Protein AF-A0A6C0KQ00-F1 (afdb_monomer_lite)

Sequence (274 aa):
MFYFQSPSSNYFNKIWYKNTYELFDIDDNDLMSHYFNIGSKLNYNPSLYFNTVWYKNTYNIPDYINPLEHFCAQLAKKNNNLKPNEQCKFFITNGYWNSDCVYVNIKNDFIPLKKEKKRINLLLPALSFSAGPQTIYIFANLLYENNYNVRIISVYAPINNNFRETILDKVKFNNNIEIESLYSNDIKISYDDIFIASAWWTVFPLKFILGYLTNKKFFWFIQENELLLHCADETYAKAIECYNMNYYSFINTSILFDDLKKIIFLNLVIMTIF

Radius of gyration: 20.24 Å; chains: 1; bounding box: 48×50×55 Å

Structure (mmCIF, N/CA/C/O backbone):
data_AF-A0A6C0KQ00-F1
#
_entry.id   AF-A0A6C0KQ00-F1
#
loop_
_atom_site.group_PDB
_atom_site.id
_atom_site.type_symbol
_atom_site.label_atom_id
_atom_site.label_alt_id
_atom_site.label_comp_id
_atom_site.label_asym_id
_atom_site.label_entity_id
_atom_site.label_seq_id
_atom_site.pdbx_PDB_ins_code
_atom_site.Cartn_x
_atom_site.Cartn_y
_atom_site.Cartn_z
_atom_site.occupancy
_atom_site.B_iso_or_equiv
_atom_site.auth_seq_id
_atom_site.auth_comp_id
_atom_site.auth_asym_id
_atom_site.auth_atom_id
_atom_site.pdbx_PDB_model_num
ATOM 1 N N . MET A 1 1 ? -1.565 15.039 -5.203 1.00 44.84 1 MET A N 1
ATOM 2 C CA . MET A 1 1 ? -0.389 14.269 -4.742 1.00 44.84 1 MET A CA 1
ATOM 3 C C . MET A 1 1 ? -0.134 13.168 -5.774 1.00 44.84 1 MET A C 1
ATOM 5 O O . MET A 1 1 ? -1.084 12.469 -6.081 1.00 44.84 1 MET A O 1
ATOM 9 N N . PHE A 1 2 ? 1.058 13.048 -6.372 1.00 52.03 2 PHE A N 1
ATOM 10 C CA . PHE A 1 2 ? 1.420 11.846 -7.149 1.00 52.03 2 PHE A CA 1
ATOM 11 C C . PHE A 1 2 ? 2.867 11.498 -6.855 1.00 52.03 2 PHE A C 1
ATOM 13 O O . PHE A 1 2 ? 3.711 12.352 -7.101 1.00 52.03 2 PHE A O 1
ATOM 20 N N . TYR A 1 3 ? 3.109 10.283 -6.363 1.00 61.44 3 TYR A N 1
ATOM 21 C CA . TYR A 1 3 ? 4.380 9.569 -6.467 1.00 61.44 3 TYR A CA 1
ATOM 22 C C . TYR A 1 3 ? 4.063 8.072 -6.402 1.00 61.44 3 TYR A C 1
ATOM 24 O O . TYR A 1 3 ? 3.670 7.596 -5.344 1.00 61.44 3 TYR A O 1
ATOM 32 N N . PHE A 1 4 ? 4.227 7.326 -7.497 1.00 70.62 4 PHE A N 1
ATOM 33 C CA . PHE A 1 4 ? 4.117 5.859 -7.467 1.00 70.62 4 PHE A CA 1
ATOM 34 C C . PHE A 1 4 ? 5.489 5.214 -7.537 1.00 70.62 4 PHE A C 1
ATOM 36 O O . PHE A 1 4 ? 5.815 4.467 -8.447 1.00 70.62 4 PHE A O 1
ATOM 43 N N . GLN A 1 5 ? 6.310 5.552 -6.554 1.00 76.94 5 GLN A N 1
ATOM 44 C CA . GLN A 1 5 ? 7.486 4.776 -6.194 1.00 76.94 5 GLN A CA 1
ATOM 45 C C . GLN A 1 5 ? 7.034 3.547 -5.398 1.00 76.94 5 GLN A C 1
ATOM 47 O O . GLN A 1 5 ? 6.017 3.627 -4.705 1.00 76.94 5 GLN A O 1
ATOM 52 N N . SER A 1 6 ? 7.771 2.438 -5.480 1.00 76.19 6 SER A N 1
ATOM 53 C CA . SER A 1 6 ? 7.505 1.323 -4.573 1.00 76.19 6 SER A CA 1
ATOM 54 C C . SER A 1 6 ? 7.804 1.766 -3.136 1.00 76.19 6 SER A C 1
ATOM 56 O O . SER A 1 6 ? 8.827 2.431 -2.917 1.00 76.19 6 SER A O 1
ATOM 58 N N . PRO A 1 7 ? 6.907 1.502 -2.169 1.00 73.69 7 PRO A N 1
ATOM 59 C CA . PRO A 1 7 ? 7.166 1.851 -0.788 1.00 73.69 7 PRO A CA 1
ATOM 60 C C . PRO A 1 7 ? 8.136 0.851 -0.136 1.00 73.69 7 PRO A C 1
ATOM 62 O O . PRO A 1 7 ? 8.775 1.202 0.848 1.00 73.69 7 PRO A O 1
ATOM 65 N N . SER A 1 8 ? 8.347 -0.325 -0.734 1.00 69.12 8 SER A N 1
ATOM 66 C CA . SER A 1 8 ? 9.576 -1.113 -0.610 1.00 69.12 8 SER A CA 1
ATOM 67 C C . SER A 1 8 ? 10.593 -0.723 -1.701 1.00 69.12 8 SER A C 1
ATOM 69 O O . SER A 1 8 ? 10.239 -0.214 -2.758 1.00 69.12 8 SER A O 1
ATOM 71 N N . SER A 1 9 ? 11.890 -0.986 -1.532 1.00 70.25 9 SER A N 1
ATOM 72 C CA . SER A 1 9 ? 12.874 -0.752 -2.612 1.00 70.25 9 SER A CA 1
ATOM 73 C C . SER A 1 9 ? 12.805 -1.784 -3.755 1.00 70.25 9 SER A C 1
ATOM 75 O O . SER A 1 9 ? 13.637 -1.751 -4.665 1.00 70.25 9 SER A O 1
ATOM 77 N N . ASN A 1 10 ? 11.824 -2.695 -3.738 1.00 78.12 10 ASN A N 1
ATOM 78 C CA . ASN A 1 10 ? 11.691 -3.776 -4.705 1.00 78.12 10 ASN A CA 1
ATOM 79 C C . ASN A 1 10 ? 10.678 -3.433 -5.814 1.00 78.12 10 ASN A C 1
ATOM 81 O O . ASN A 1 10 ? 9.508 -3.179 -5.551 1.00 78.12 10 ASN A O 1
ATOM 85 N N . TYR A 1 11 ? 11.123 -3.469 -7.073 1.00 88.19 11 TYR A N 1
ATOM 86 C CA . TYR A 1 11 ? 10.292 -3.182 -8.253 1.00 88.19 11 TYR A CA 1
ATOM 87 C C . TYR A 1 11 ? 9.776 -4.429 -8.975 1.00 88.19 11 TYR A C 1
ATOM 89 O O . TYR A 1 11 ? 9.034 -4.297 -9.951 1.00 88.19 11 TYR A O 1
ATOM 97 N N . PHE A 1 12 ? 10.118 -5.626 -8.493 1.00 92.56 12 PHE A N 1
ATOM 98 C CA . PHE A 1 12 ? 9.504 -6.875 -8.928 1.00 92.56 12 PHE A CA 1
ATOM 99 C C . PHE A 1 12 ? 8.675 -7.474 -7.799 1.00 92.56 12 PHE A C 1
ATOM 101 O O . PHE A 1 12 ? 9.210 -7.916 -6.781 1.00 92.56 12 PHE A O 1
ATOM 108 N N . ASN A 1 13 ? 7.363 -7.539 -8.001 1.00 92.56 13 ASN A N 1
ATOM 109 C CA . ASN A 1 13 ? 6.459 -8.133 -7.031 1.00 92.56 13 ASN A CA 1
ATOM 110 C C . ASN A 1 13 ? 5.867 -9.421 -7.608 1.00 92.56 13 ASN A C 1
ATOM 112 O O . ASN A 1 13 ? 4.971 -9.385 -8.450 1.00 92.56 13 ASN A O 1
ATOM 116 N N . LYS A 1 14 ? 6.367 -10.572 -7.143 1.00 93.81 14 LYS A N 1
ATOM 117 C CA . LYS A 1 14 ? 5.992 -11.888 -7.678 1.00 93.81 14 LYS A CA 1
ATOM 118 C C . LYS A 1 14 ? 4.500 -12.203 -7.522 1.00 93.81 14 LYS A C 1
ATOM 120 O O . LYS A 1 14 ? 3.889 -12.740 -8.442 1.00 93.81 14 LYS A O 1
ATOM 125 N N . ILE A 1 15 ? 3.902 -11.820 -6.390 1.00 94.31 15 ILE A N 1
ATOM 126 C CA . ILE A 1 15 ? 2.482 -12.061 -6.104 1.00 94.31 15 ILE A CA 1
ATOM 127 C C . ILE A 1 15 ? 1.635 -11.246 -7.081 1.00 94.31 15 ILE A C 1
ATOM 129 O O . ILE A 1 15 ? 0.740 -11.794 -7.727 1.00 94.31 15 ILE A O 1
ATOM 133 N N . TRP A 1 16 ? 1.940 -9.955 -7.226 1.00 94.94 16 TRP A N 1
ATOM 134 C CA . TRP A 1 16 ? 1.251 -9.080 -8.164 1.00 94.94 16 TRP A CA 1
ATOM 135 C C . TRP A 1 16 ? 1.410 -9.561 -9.605 1.00 94.94 16 TRP A C 1
ATOM 137 O O . TRP A 1 16 ? 0.423 -9.677 -10.328 1.00 94.94 16 TRP A O 1
ATOM 147 N N . TYR A 1 17 ? 2.639 -9.880 -10.010 1.00 96.44 17 TYR A N 1
ATOM 148 C CA . TYR A 1 17 ? 2.975 -10.300 -11.365 1.00 96.44 17 TYR A CA 1
ATOM 149 C C . TYR A 1 17 ? 2.222 -11.575 -11.760 1.00 96.44 17 TYR A C 1
ATOM 151 O O . TYR A 1 17 ? 1.532 -11.597 -12.780 1.00 96.44 17 TYR A O 1
ATOM 159 N N . LYS A 1 18 ? 2.262 -12.606 -10.904 1.00 96.50 18 LYS A N 1
ATOM 160 C CA . LYS A 1 18 ? 1.555 -13.874 -11.126 1.00 96.50 18 LYS A CA 1
ATOM 161 C C . LYS A 1 18 ? 0.050 -13.676 -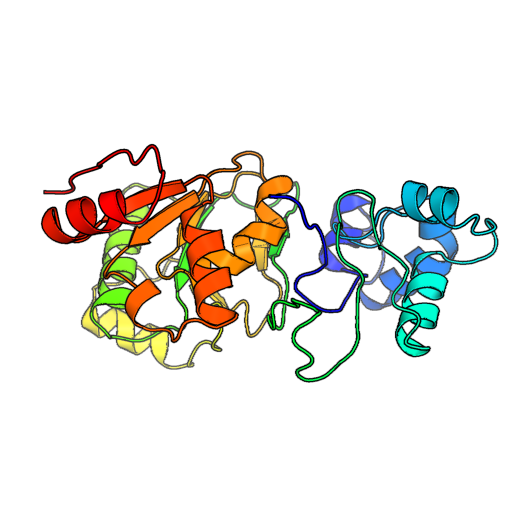11.290 1.00 96.50 18 LYS A C 1
ATOM 163 O O . LYS A 1 18 ? -0.537 -14.209 -12.223 1.00 96.50 18 LYS A O 1
ATOM 168 N N . ASN A 1 19 ? -0.568 -12.882 -10.416 1.00 95.00 19 ASN A N 1
ATOM 169 C CA . ASN A 1 19 ? -2.011 -12.635 -10.457 1.00 95.00 19 ASN A CA 1
ATOM 170 C C . ASN A 1 19 ? -2.433 -11.731 -11.622 1.00 95.00 19 ASN A C 1
ATOM 172 O O . ASN A 1 19 ? -3.519 -11.904 -12.167 1.00 95.00 19 ASN A O 1
ATOM 176 N N . THR A 1 20 ? -1.600 -10.759 -11.995 1.00 94.81 20 THR A N 1
ATOM 177 C CA . THR A 1 20 ? -1.917 -9.802 -13.063 1.00 94.81 20 THR A CA 1
ATOM 178 C C . THR A 1 20 ? -1.931 -10.470 -14.429 1.00 94.81 20 THR A C 1
ATOM 180 O O . THR A 1 20 ? -2.817 -10.177 -15.232 1.00 94.81 20 THR A O 1
ATOM 183 N N . TYR A 1 21 ? -0.978 -11.372 -14.664 1.00 95.50 21 TYR A N 1
ATOM 184 C CA . TYR A 1 21 ? -0.811 -12.085 -15.932 1.00 95.50 21 TYR A CA 1
ATOM 185 C C . TYR A 1 21 ? -1.342 -13.523 -15.898 1.00 95.50 21 TYR A C 1
ATOM 187 O O . TYR A 1 21 ? -1.094 -14.278 -16.830 1.00 95.50 21 TYR A O 1
ATOM 195 N N . GLU A 1 22 ? -2.061 -13.894 -14.832 1.00 95.12 22 GLU A N 1
ATOM 196 C CA . GLU A 1 22 ? -2.677 -15.215 -14.627 1.00 95.12 22 GLU A CA 1
ATOM 197 C C . GLU A 1 22 ? -1.706 -16.396 -14.841 1.00 95.12 22 GLU A C 1
ATOM 199 O O . GLU A 1 22 ? -2.072 -17.454 -15.343 1.00 95.12 22 GLU A O 1
ATOM 204 N N . LEU A 1 23 ? -0.452 -16.228 -14.409 1.00 96.19 23 LEU A N 1
ATOM 205 C CA . LEU A 1 23 ? 0.642 -17.195 -14.582 1.00 96.19 23 LEU A CA 1
ATOM 206 C C . LEU A 1 23 ? 0.625 -18.279 -13.493 1.00 96.19 23 LEU A C 1
ATOM 208 O O . LEU A 1 23 ? 1.638 -18.548 -12.845 1.00 96.19 23 LEU A O 1
ATOM 212 N N . PHE A 1 24 ? -0.544 -18.862 -13.227 1.00 94.56 24 PHE A N 1
ATOM 213 C CA . PHE A 1 24 ? -0.735 -19.782 -12.102 1.00 94.56 24 PHE A CA 1
ATOM 214 C C . PHE A 1 24 ? 0.019 -21.108 -12.260 1.00 94.56 24 PHE A C 1
ATOM 216 O O . PHE A 1 24 ? 0.389 -21.699 -11.247 1.00 94.56 24 PHE A O 1
ATOM 223 N N . ASP A 1 25 ? 0.327 -21.492 -13.499 1.00 96.44 25 ASP A N 1
ATOM 224 C CA . ASP A 1 25 ? 1.086 -22.701 -13.838 1.00 96.44 25 ASP A CA 1
ATOM 225 C C . ASP A 1 25 ? 2.611 -22.538 -13.681 1.00 96.44 25 ASP A C 1
ATOM 227 O O . ASP A 1 25 ? 3.355 -23.505 -13.828 1.00 96.44 25 ASP A O 1
ATOM 231 N N . ILE A 1 26 ? 3.096 -21.324 -13.388 1.00 96.31 26 ILE A N 1
ATOM 232 C CA . ILE A 1 26 ? 4.521 -21.035 -13.177 1.00 96.31 26 ILE A CA 1
ATOM 233 C C . ILE A 1 26 ? 4.831 -21.041 -11.676 1.00 96.31 26 ILE A C 1
ATOM 235 O O . ILE A 1 26 ? 4.129 -20.395 -10.886 1.00 96.31 26 ILE A O 1
ATOM 239 N N . ASP A 1 27 ? 5.899 -21.736 -11.275 1.00 96.12 27 ASP A N 1
ATOM 240 C CA . ASP A 1 27 ? 6.376 -21.728 -9.890 1.00 96.12 27 ASP A CA 1
ATOM 241 C C . ASP A 1 27 ? 6.804 -20.319 -9.457 1.00 96.12 27 ASP A C 1
ATOM 243 O O . ASP A 1 27 ? 7.350 -19.535 -10.236 1.00 96.12 27 ASP A O 1
ATOM 247 N N . ASP A 1 28 ? 6.572 -19.985 -8.189 1.00 94.12 28 ASP A N 1
ATOM 248 C CA . ASP A 1 28 ? 6.878 -18.660 -7.653 1.00 94.12 28 ASP A CA 1
ATOM 249 C C . ASP A 1 28 ? 8.369 -18.290 -7.773 1.00 94.12 28 ASP A C 1
ATOM 251 O O . ASP A 1 28 ? 8.690 -17.104 -7.903 1.00 94.12 28 ASP A O 1
ATOM 255 N N . ASN A 1 29 ? 9.272 -19.278 -7.745 1.00 94.31 29 ASN A N 1
ATOM 256 C CA . ASN A 1 29 ? 10.713 -19.069 -7.903 1.00 94.31 29 ASN A CA 1
ATOM 257 C C . ASN A 1 29 ? 11.113 -18.768 -9.357 1.00 94.31 29 ASN A C 1
ATOM 259 O O . ASN A 1 29 ? 12.125 -18.105 -9.588 1.00 94.31 29 ASN A O 1
ATOM 263 N N . ASP A 1 30 ? 10.292 -19.172 -10.328 1.00 96.94 30 ASP A N 1
ATOM 264 C CA . ASP A 1 30 ? 10.564 -19.002 -11.757 1.00 96.94 30 ASP A CA 1
ATOM 265 C C . ASP A 1 30 ? 9.966 -17.713 -12.336 1.00 96.94 30 ASP A C 1
ATOM 267 O O . ASP A 1 30 ? 10.310 -17.308 -13.448 1.00 96.94 30 ASP A O 1
ATOM 271 N N . LEU A 1 31 ? 9.104 -17.010 -11.593 1.00 97.50 31 LEU A N 1
ATOM 272 C CA . LEU A 1 31 ? 8.422 -15.800 -12.074 1.00 97.50 31 LEU A CA 1
ATOM 273 C C . LEU A 1 31 ? 9.382 -14.676 -12.479 1.00 97.50 31 LEU A C 1
ATOM 275 O O . LEU A 1 31 ? 9.118 -13.971 -13.456 1.00 97.50 31 LEU A O 1
ATOM 279 N N . MET A 1 32 ? 10.489 -14.502 -11.749 1.00 95.31 32 MET A N 1
ATOM 280 C CA . MET A 1 32 ? 11.510 -13.510 -12.101 1.00 95.31 32 MET A CA 1
ATOM 281 C C . MET A 1 32 ? 12.157 -13.879 -13.439 1.00 95.31 32 MET A C 1
ATOM 283 O O . MET A 1 32 ? 12.188 -13.066 -14.361 1.00 95.31 32 MET A O 1
ATOM 287 N N . SER A 1 33 ? 12.597 -15.129 -13.581 1.00 95.31 33 SER A N 1
ATOM 288 C CA . SER A 1 33 ? 13.163 -15.655 -14.827 1.00 95.31 33 SER A CA 1
ATOM 289 C C . SER A 1 33 ? 12.175 -15.535 -15.990 1.00 95.31 33 SER A C 1
ATOM 291 O O . SER A 1 33 ? 12.554 -15.135 -17.092 1.00 95.31 33 SER A O 1
ATOM 293 N N . HIS A 1 34 ? 10.890 -15.806 -15.748 1.00 97.31 34 HIS A N 1
ATOM 294 C CA . HIS A 1 34 ? 9.827 -15.619 -16.730 1.00 97.31 34 HIS A CA 1
ATOM 295 C C . HIS A 1 34 ? 9.712 -14.152 -17.172 1.00 97.31 34 HIS A C 1
ATOM 297 O O . HIS A 1 34 ? 9.670 -13.864 -18.370 1.00 97.31 34 HIS A O 1
ATOM 303 N N . TYR A 1 35 ? 9.704 -13.199 -16.236 1.00 97.06 35 TYR A N 1
ATOM 304 C CA . TYR A 1 35 ? 9.700 -11.776 -16.579 1.00 97.06 35 TYR A CA 1
ATOM 305 C C . TYR A 1 35 ? 10.926 -11.373 -17.408 1.00 97.06 35 TYR A C 1
ATOM 307 O O . TYR A 1 35 ? 10.794 -10.684 -18.424 1.00 97.06 35 TYR A O 1
ATOM 315 N N . PHE A 1 36 ? 12.112 -11.833 -17.013 1.00 93.56 36 PHE A N 1
ATOM 316 C CA . PHE A 1 36 ? 13.355 -11.506 -17.705 1.00 93.56 36 PHE A CA 1
ATOM 317 C C . PHE A 1 36 ? 13.370 -12.021 -19.144 1.00 93.56 36 PHE A C 1
ATOM 319 O O . PHE A 1 36 ? 13.662 -11.261 -20.066 1.00 93.56 36 PHE A O 1
ATOM 326 N N . ASN A 1 37 ? 12.981 -13.278 -19.346 1.00 93.44 37 ASN A N 1
ATOM 327 C CA . ASN A 1 37 ? 13.103 -13.944 -20.639 1.00 93.44 37 ASN A CA 1
ATOM 328 C C . ASN A 1 37 ? 11.929 -13.677 -21.591 1.00 93.44 37 ASN A C 1
ATOM 330 O O . ASN A 1 37 ? 12.128 -13.678 -22.812 1.00 93.44 37 ASN A O 1
ATOM 334 N N . ILE A 1 38 ? 10.727 -13.463 -21.042 1.00 95.31 38 ILE A N 1
ATOM 335 C CA . ILE A 1 38 ? 9.461 -13.403 -21.786 1.00 95.31 38 ILE A CA 1
ATOM 336 C C . ILE A 1 38 ? 8.710 -12.106 -21.471 1.00 95.31 38 ILE A C 1
ATOM 338 O O . ILE A 1 38 ? 8.465 -11.305 -22.373 1.00 95.31 38 ILE A O 1
ATOM 342 N N . GLY A 1 39 ? 8.377 -11.864 -20.199 1.00 96.38 39 GLY A N 1
ATOM 343 C CA . GLY A 1 39 ? 7.466 -10.782 -19.801 1.00 96.38 39 GLY A CA 1
ATOM 344 C C . GLY A 1 39 ? 7.896 -9.391 -20.267 1.00 96.38 39 GLY A C 1
ATOM 345 O O . GLY A 1 39 ? 7.096 -8.651 -20.832 1.00 96.38 39 GLY A O 1
ATOM 346 N N . SER A 1 40 ? 9.172 -9.045 -20.109 1.00 95.81 40 SER A N 1
ATOM 347 C CA . SER A 1 40 ? 9.711 -7.745 -20.533 1.00 95.81 40 SER A CA 1
ATOM 348 C C . SER A 1 40 ? 9.636 -7.503 -22.048 1.00 95.81 40 SER A C 1
ATOM 350 O O . SER A 1 40 ? 9.439 -6.365 -22.482 1.00 95.81 40 SER A O 1
ATOM 352 N N . LYS A 1 41 ? 9.745 -8.564 -22.860 1.00 94.62 41 LYS A N 1
ATOM 353 C CA . LYS A 1 41 ? 9.581 -8.510 -24.323 1.00 94.62 41 LYS A CA 1
ATOM 354 C C . LYS A 1 41 ? 8.115 -8.340 -24.713 1.00 94.62 41 LYS A C 1
ATOM 356 O O . LYS A 1 41 ? 7.816 -7.633 -25.666 1.00 94.62 41 LYS A O 1
ATOM 361 N N . LEU A 1 42 ? 7.207 -8.920 -23.928 1.00 96.44 42 LEU A N 1
ATOM 362 C CA . LEU A 1 42 ? 5.760 -8.705 -24.032 1.00 96.44 42 LEU A CA 1
ATOM 363 C C . LEU A 1 42 ? 5.298 -7.380 -23.404 1.00 96.44 42 LEU A C 1
ATOM 365 O O . LEU A 1 42 ? 4.100 -7.124 -23.317 1.00 96.44 42 LEU A O 1
ATOM 369 N N . ASN A 1 43 ? 6.236 -6.535 -22.964 1.00 96.31 43 ASN A N 1
ATOM 370 C CA . ASN A 1 43 ? 5.980 -5.272 -22.278 1.00 96.31 43 ASN A CA 1
ATOM 371 C C . ASN A 1 43 ? 5.137 -5.404 -20.999 1.00 96.31 43 ASN A C 1
ATOM 373 O O . ASN A 1 43 ? 4.434 -4.472 -20.607 1.00 96.31 43 ASN A O 1
ATOM 377 N N . TYR A 1 44 ? 5.217 -6.550 -20.324 1.00 97.69 44 TYR A N 1
ATOM 378 C CA . TYR A 1 44 ? 4.613 -6.721 -19.010 1.00 97.69 44 TYR A CA 1
ATOM 379 C C . TYR A 1 44 ? 5.307 -5.811 -17.999 1.00 97.69 44 TYR A C 1
ATOM 381 O O . TYR A 1 44 ? 6.511 -5.575 -18.080 1.00 97.69 44 TYR A O 1
ATOM 389 N N . ASN A 1 45 ? 4.548 -5.305 -17.038 1.00 97.19 45 ASN A N 1
ATOM 390 C CA . ASN A 1 45 ? 5.063 -4.597 -15.880 1.00 97.19 45 ASN A CA 1
ATOM 391 C C . ASN A 1 45 ? 5.502 -5.633 -14.830 1.00 97.19 45 ASN A C 1
ATOM 393 O O . ASN A 1 45 ? 4.811 -6.628 -14.644 1.00 97.19 45 ASN A O 1
ATOM 397 N N . PRO A 1 46 ? 6.628 -5.443 -14.132 1.00 96.00 46 PRO A N 1
ATOM 398 C CA . PRO A 1 46 ? 7.075 -6.351 -13.069 1.00 96.00 46 PRO A CA 1
ATOM 399 C C . PRO A 1 46 ? 6.374 -6.114 -11.718 1.00 96.00 46 PRO A C 1
ATOM 401 O O . PRO A 1 46 ? 6.424 -6.957 -10.822 1.00 96.00 46 PRO A O 1
ATOM 404 N N . SER A 1 47 ? 5.743 -4.953 -11.549 1.00 93.56 47 SER A N 1
ATOM 405 C CA . SER A 1 47 ? 4.961 -4.553 -10.377 1.00 93.56 47 SER A CA 1
ATOM 406 C C . SER A 1 47 ? 4.053 -3.375 -10.743 1.00 93.56 47 SER A C 1
ATOM 408 O O . SER A 1 47 ? 4.136 -2.837 -11.848 1.00 93.56 47 SER A O 1
ATOM 410 N N . LEU A 1 48 ? 3.230 -2.919 -9.796 1.00 90.94 48 LEU A N 1
ATOM 411 C CA . LEU A 1 48 ? 2.453 -1.680 -9.944 1.00 90.94 48 LEU A CA 1
ATOM 412 C C . LEU A 1 48 ? 3.334 -0.444 -10.097 1.00 90.94 48 LEU A C 1
ATOM 414 O O . LEU A 1 48 ? 2.936 0.522 -10.732 1.00 90.94 48 LEU A O 1
ATOM 418 N N . TYR A 1 49 ? 4.528 -0.467 -9.513 1.00 90.12 49 TYR A N 1
ATOM 419 C CA . TYR A 1 49 ? 5.390 0.704 -9.405 1.00 90.12 49 TYR A CA 1
ATOM 420 C C . TYR A 1 49 ? 6.359 0.851 -10.579 1.00 90.12 49 TYR A C 1
ATOM 422 O O . TYR A 1 49 ? 7.185 1.762 -10.578 1.00 90.12 49 TYR A O 1
ATOM 430 N N . PHE A 1 50 ? 6.275 -0.016 -11.589 1.00 92.94 50 PHE A N 1
ATOM 431 C CA . PHE A 1 50 ? 7.151 0.018 -12.754 1.00 92.94 50 PHE A CA 1
ATOM 432 C C . PHE A 1 50 ? 6.339 -0.075 -14.044 1.00 92.94 50 PHE A C 1
ATOM 434 O O . PHE A 1 50 ? 5.615 -1.045 -14.255 1.00 92.94 50 PHE A O 1
ATOM 441 N N . ASN A 1 51 ? 6.482 0.918 -14.921 1.00 95.44 51 ASN A N 1
ATOM 442 C CA . ASN A 1 51 ? 5.818 0.949 -16.220 1.00 95.44 51 ASN A CA 1
ATOM 443 C C . ASN A 1 51 ? 6.828 0.628 -17.323 1.00 95.44 51 ASN A C 1
ATOM 445 O O . ASN A 1 51 ? 7.597 1.489 -17.749 1.00 95.44 51 ASN A O 1
ATOM 449 N N . THR A 1 52 ? 6.810 -0.615 -17.798 1.00 96.75 52 THR A N 1
ATOM 450 C CA . THR A 1 52 ? 7.774 -1.141 -18.768 1.00 96.75 52 THR A CA 1
ATOM 451 C C . THR A 1 52 ? 7.754 -0.381 -20.089 1.00 96.75 52 THR A C 1
ATOM 453 O O . THR A 1 52 ? 8.813 0.005 -20.587 1.00 96.75 52 THR A O 1
ATOM 456 N N . VAL A 1 53 ? 6.565 -0.128 -20.642 1.00 97.06 53 VAL A N 1
ATOM 457 C CA . VAL A 1 53 ? 6.412 0.584 -21.922 1.00 97.06 53 VAL A CA 1
ATOM 458 C C . VAL A 1 53 ? 6.938 2.007 -21.799 1.00 97.06 53 VAL A C 1
ATOM 460 O O . VAL A 1 53 ? 7.761 2.447 -22.602 1.00 97.06 53 VAL A O 1
ATOM 463 N N . TRP A 1 54 ? 6.486 2.725 -20.770 1.00 96.44 54 TRP A N 1
ATOM 464 C CA . TRP A 1 54 ? 6.904 4.103 -20.556 1.00 96.44 54 TRP A CA 1
ATOM 465 C C . TRP A 1 54 ? 8.412 4.202 -20.317 1.00 96.44 54 TRP A C 1
ATOM 467 O O . TRP A 1 54 ? 9.062 5.071 -20.895 1.00 96.44 54 TRP A O 1
ATOM 477 N N . TYR A 1 55 ? 8.977 3.298 -19.514 1.00 95.94 55 TYR A N 1
ATOM 478 C CA . TYR A 1 55 ? 10.397 3.297 -19.181 1.00 95.94 55 TYR A CA 1
ATOM 479 C C . TYR A 1 55 ? 11.268 3.087 -20.422 1.00 95.94 55 TYR A C 1
ATOM 481 O O . TYR A 1 55 ? 12.197 3.862 -20.659 1.00 95.94 55 TYR A O 1
ATOM 489 N N . LYS A 1 56 ? 10.938 2.082 -21.248 1.00 96.62 56 LYS A N 1
ATOM 490 C CA . LYS A 1 56 ? 11.648 1.818 -22.506 1.00 96.62 56 LYS A CA 1
ATOM 491 C C . LYS A 1 56 ? 11.645 3.038 -23.422 1.00 96.62 56 LYS A C 1
ATOM 493 O O . LYS A 1 56 ? 12.706 3.450 -23.880 1.00 96.62 56 LYS A O 1
ATOM 498 N N . ASN A 1 57 ? 10.475 3.642 -23.625 1.00 96.69 57 ASN A N 1
ATOM 499 C CA . ASN A 1 57 ? 10.316 4.804 -24.498 1.00 96.69 57 ASN A CA 1
ATOM 500 C C . ASN A 1 57 ? 11.039 6.043 -23.953 1.00 96.69 57 ASN A C 1
ATOM 502 O O . ASN A 1 57 ? 11.676 6.770 -24.706 1.00 96.69 57 ASN A O 1
ATOM 506 N N . THR A 1 58 ? 10.966 6.283 -22.643 1.00 95.62 58 THR A N 1
ATOM 507 C CA . THR A 1 58 ? 11.546 7.479 -22.012 1.00 95.62 58 THR A CA 1
ATOM 508 C C . THR A 1 58 ? 13.070 7.454 -22.022 1.00 95.62 58 THR A C 1
ATOM 510 O O . THR A 1 58 ? 13.703 8.489 -22.216 1.00 95.62 58 THR A O 1
ATOM 513 N N . TYR A 1 59 ? 13.665 6.277 -21.818 1.00 94.50 59 TYR A N 1
ATOM 514 C CA . TYR A 1 59 ? 15.116 6.112 -21.722 1.00 94.50 59 TYR A CA 1
ATOM 515 C C . TYR A 1 59 ? 15.741 5.454 -22.960 1.00 94.50 59 TYR A C 1
ATOM 517 O O . TYR A 1 59 ? 16.917 5.100 -22.921 1.00 94.50 59 TYR A O 1
ATOM 525 N N . ASN A 1 60 ? 14.979 5.316 -24.053 1.00 96.19 60 ASN A N 1
ATOM 526 C CA . ASN A 1 60 ? 15.394 4.683 -25.311 1.00 96.19 60 ASN A CA 1
ATOM 527 C C . ASN A 1 60 ? 16.068 3.315 -25.103 1.00 96.19 60 ASN A C 1
ATOM 529 O O . ASN A 1 60 ? 17.132 3.039 -25.657 1.00 96.19 60 ASN A O 1
ATOM 533 N N . ILE A 1 61 ? 15.463 2.468 -24.266 1.00 95.81 61 ILE A N 1
ATOM 534 C CA . ILE A 1 61 ? 16.000 1.142 -23.947 1.00 95.81 61 ILE A CA 1
ATOM 535 C C . ILE A 1 61 ? 15.736 0.193 -25.126 1.00 95.81 61 ILE A C 1
ATOM 537 O O . ILE A 1 61 ? 14.569 -0.025 -25.458 1.00 95.81 61 ILE A O 1
ATOM 541 N N . PRO A 1 62 ? 16.776 -0.397 -25.746 1.00 93.62 62 PRO A N 1
ATOM 542 C CA . PRO A 1 62 ? 16.604 -1.378 -26.814 1.00 93.62 62 PRO A CA 1
ATOM 543 C C . PRO A 1 62 ? 15.843 -2.626 -26.348 1.00 93.62 62 PRO A C 1
ATOM 545 O O . PRO A 1 62 ? 16.006 -3.060 -25.210 1.00 93.62 62 PRO A O 1
ATOM 548 N N . ASP A 1 63 ? 15.092 -3.276 -27.242 1.00 88.38 63 ASP A N 1
ATOM 549 C CA . ASP A 1 63 ? 14.245 -4.433 -26.893 1.00 88.38 63 ASP A CA 1
ATOM 550 C C . ASP A 1 63 ? 14.998 -5.676 -26.400 1.00 88.38 63 ASP A C 1
ATOM 552 O O . ASP A 1 63 ? 14.407 -6.544 -25.756 1.00 88.38 63 ASP A O 1
ATOM 556 N N . TYR A 1 64 ? 16.299 -5.771 -26.679 1.00 89.56 64 TYR A N 1
ATOM 557 C CA . TYR A 1 64 ? 17.150 -6.842 -26.160 1.00 89.56 64 TYR A CA 1
ATOM 558 C C . TYR A 1 64 ? 17.670 -6.570 -24.738 1.00 89.56 64 TYR A C 1
ATOM 560 O O . TYR A 1 64 ? 18.268 -7.460 -24.139 1.00 89.56 64 TYR A O 1
ATOM 568 N N . ILE A 1 65 ? 17.460 -5.366 -24.192 1.00 94.44 65 ILE A N 1
ATOM 569 C CA . ILE A 1 65 ? 17.817 -5.009 -22.816 1.00 94.44 65 ILE A CA 1
ATOM 570 C C . ILE A 1 65 ? 16.568 -5.106 -21.939 1.00 94.44 65 ILE A C 1
ATOM 572 O O . ILE A 1 65 ? 15.539 -4.489 -22.224 1.00 94.44 65 ILE A O 1
ATOM 576 N N . ASN A 1 66 ? 16.659 -5.842 -20.828 1.00 95.38 66 ASN A N 1
ATOM 577 C CA . ASN A 1 66 ? 15.577 -5.871 -19.855 1.00 95.38 66 ASN A CA 1
ATOM 578 C C . ASN A 1 66 ? 15.476 -4.505 -19.135 1.00 95.38 66 ASN A C 1
ATOM 580 O O . ASN A 1 66 ? 16.449 -4.055 -18.526 1.00 95.38 66 ASN A O 1
ATOM 584 N N . PRO A 1 67 ? 14.313 -3.831 -19.161 1.00 95.88 67 PRO A N 1
ATOM 585 C CA . PRO A 1 67 ? 14.179 -2.483 -18.615 1.00 95.88 67 PRO A CA 1
ATOM 586 C C . PRO A 1 67 ? 14.276 -2.436 -17.087 1.00 95.88 67 PRO A C 1
ATOM 588 O O . PRO A 1 67 ? 14.825 -1.477 -16.550 1.00 95.88 67 PRO A O 1
ATOM 591 N N . LEU A 1 68 ? 13.795 -3.466 -16.382 1.00 94.06 68 LEU A N 1
ATOM 592 C CA . LEU A 1 68 ? 13.927 -3.537 -14.925 1.00 94.06 68 LEU A CA 1
ATOM 593 C C . LEU A 1 68 ? 15.383 -3.784 -14.525 1.00 94.06 68 LEU A C 1
ATOM 595 O O . LEU A 1 68 ? 15.878 -3.152 -13.598 1.00 94.06 68 LEU A O 1
ATOM 599 N N . GLU A 1 69 ? 16.077 -4.676 -15.232 1.00 92.88 69 GLU A N 1
ATOM 600 C CA . GLU A 1 69 ? 17.503 -4.925 -15.014 1.00 92.88 69 GLU A CA 1
ATOM 601 C C . GLU A 1 69 ? 18.324 -3.657 -15.237 1.00 92.88 69 GLU A C 1
ATOM 603 O O . GLU A 1 69 ? 19.122 -3.278 -14.380 1.00 92.88 69 GLU A O 1
ATOM 608 N N . HIS A 1 70 ? 18.075 -2.960 -16.352 1.00 93.25 70 HIS A N 1
ATOM 609 C CA . HIS A 1 70 ? 18.705 -1.677 -16.633 1.00 93.25 70 HIS A CA 1
ATOM 610 C C . HIS A 1 70 ? 18.450 -0.691 -15.492 1.00 93.25 70 HIS A C 1
ATOM 612 O O . HIS A 1 70 ? 19.391 -0.096 -14.972 1.00 93.25 70 HIS A O 1
ATOM 618 N N . PHE A 1 71 ? 17.196 -0.557 -15.059 1.00 90.19 71 PHE A N 1
ATOM 619 C CA . PHE A 1 71 ? 16.827 0.323 -13.962 1.00 90.19 71 PHE A CA 1
ATOM 620 C C . PHE A 1 71 ? 17.584 -0.008 -12.666 1.00 90.19 71 PHE A C 1
ATOM 622 O O . PHE A 1 71 ? 18.272 0.857 -12.123 1.00 90.19 71 PHE A O 1
ATOM 629 N N . CYS A 1 72 ? 17.548 -1.264 -12.219 1.00 85.88 72 CYS A N 1
ATOM 630 C CA . CYS A 1 72 ? 18.260 -1.724 -11.026 1.00 85.88 72 CYS A CA 1
ATOM 631 C C . CYS A 1 72 ? 19.782 -1.524 -11.136 1.00 85.88 72 CYS A C 1
ATOM 633 O O . CYS A 1 72 ? 20.423 -1.117 -10.165 1.00 85.88 72 CYS A O 1
ATOM 635 N N . ALA A 1 73 ? 20.369 -1.747 -12.315 1.00 86.62 73 ALA A N 1
ATOM 636 C CA . ALA A 1 73 ? 21.792 -1.524 -12.555 1.00 86.62 73 ALA A CA 1
ATOM 637 C C . ALA A 1 73 ? 22.177 -0.038 -12.454 1.00 86.62 73 ALA A C 1
ATOM 639 O O . ALA A 1 73 ? 23.249 0.282 -11.935 1.00 86.62 73 ALA A O 1
ATOM 640 N N . GLN A 1 74 ? 21.318 0.879 -12.912 1.00 85.62 74 GLN A N 1
ATOM 641 C CA . GLN A 1 74 ? 21.548 2.318 -12.744 1.00 85.62 74 GLN A CA 1
ATOM 642 C C . GLN A 1 74 ? 21.451 2.736 -11.272 1.00 85.62 74 GLN A C 1
ATOM 644 O O . GLN A 1 74 ? 22.324 3.464 -10.795 1.00 85.62 74 GLN A O 1
ATOM 649 N N . LEU A 1 75 ? 20.477 2.203 -10.524 1.00 79.25 75 LEU A N 1
ATOM 650 C CA . LEU A 1 75 ? 20.378 2.436 -9.078 1.00 79.25 75 LEU A CA 1
ATOM 651 C C . LEU A 1 75 ? 21.624 1.956 -8.327 1.00 79.25 75 LEU A C 1
ATOM 653 O O . LEU A 1 75 ? 22.151 2.672 -7.476 1.00 79.25 75 LEU A O 1
ATOM 657 N N . ALA A 1 76 ? 22.137 0.767 -8.660 1.00 79.88 76 ALA A N 1
ATOM 658 C CA . ALA A 1 76 ? 23.354 0.225 -8.054 1.00 79.88 76 ALA A CA 1
ATOM 659 C C . ALA A 1 76 ? 24.587 1.109 -8.328 1.00 79.88 76 ALA A C 1
ATOM 661 O O . ALA A 1 76 ? 25.455 1.257 -7.469 1.00 79.88 76 ALA A O 1
ATOM 662 N N . LYS A 1 77 ? 24.633 1.761 -9.497 1.00 80.75 77 LYS A N 1
ATOM 663 C CA . LYS A 1 77 ? 25.656 2.755 -9.867 1.00 80.75 77 LYS A CA 1
ATOM 664 C C . LYS A 1 77 ? 25.426 4.137 -9.241 1.00 80.75 77 LYS A C 1
ATOM 666 O O . LYS A 1 77 ? 26.171 5.063 -9.553 1.00 80.75 77 LYS A O 1
ATOM 671 N N . LYS A 1 78 ? 24.415 4.293 -8.376 1.00 74.56 78 LYS A N 1
ATOM 672 C CA . LYS A 1 78 ? 23.961 5.574 -7.803 1.00 74.56 78 LYS A CA 1
ATOM 673 C C . LYS A 1 78 ? 23.549 6.602 -8.866 1.00 74.56 78 LYS A C 1
ATOM 675 O O . LYS A 1 78 ? 23.527 7.802 -8.593 1.00 74.56 78 LYS A O 1
ATOM 680 N N . ASN A 1 79 ? 23.218 6.143 -10.073 1.00 73.00 79 ASN A N 1
ATOM 681 C CA . ASN A 1 79 ? 22.620 6.983 -11.096 1.00 73.00 79 ASN A CA 1
ATOM 682 C C . ASN A 1 79 ? 21.113 7.047 -10.849 1.00 73.00 79 ASN A C 1
ATOM 684 O O . ASN A 1 79 ? 20.338 6.220 -11.326 1.00 73.00 79 ASN A O 1
ATOM 688 N N . ASN A 1 80 ? 20.719 8.047 -10.072 1.00 69.12 80 ASN A N 1
ATOM 689 C CA . ASN A 1 80 ? 19.363 8.147 -9.547 1.00 69.12 80 ASN A CA 1
ATOM 690 C C . ASN A 1 80 ? 18.436 8.936 -10.479 1.00 69.12 80 ASN A C 1
ATOM 692 O O . ASN A 1 80 ? 17.248 9.033 -10.210 1.00 69.12 80 ASN A O 1
ATOM 696 N N . ASN A 1 81 ? 18.936 9.432 -11.615 1.00 80.38 81 ASN A N 1
ATOM 697 C CA . ASN A 1 81 ? 18.188 10.266 -12.562 1.00 80.38 81 ASN A CA 1
ATOM 698 C C . ASN A 1 81 ? 17.122 9.498 -13.370 1.00 80.38 81 ASN A C 1
ATOM 700 O O . ASN A 1 81 ? 16.578 10.016 -14.348 1.00 80.38 81 ASN A O 1
ATOM 704 N N . LEU A 1 82 ? 16.824 8.255 -12.988 1.00 86.12 82 LEU A N 1
ATOM 705 C CA . LEU A 1 82 ? 15.828 7.419 -13.633 1.00 86.12 82 LEU A CA 1
ATOM 706 C C . LEU A 1 82 ? 14.611 7.252 -12.734 1.00 86.12 82 LEU A C 1
ATOM 708 O O . LEU A 1 82 ? 14.708 7.078 -11.520 1.00 86.12 82 LEU A O 1
ATOM 712 N N . LYS A 1 83 ? 13.450 7.287 -13.372 1.00 88.69 83 LYS A N 1
ATOM 713 C CA . LYS A 1 83 ? 12.144 7.058 -12.773 1.00 88.69 83 LYS A CA 1
ATOM 714 C C . LYS A 1 83 ? 11.623 5.716 -13.277 1.00 88.69 83 LYS A C 1
ATOM 716 O O . LYS A 1 83 ? 11.897 5.371 -14.422 1.00 88.69 83 LYS A O 1
ATOM 721 N N . PRO A 1 84 ? 10.873 4.961 -12.468 1.00 90.00 84 PRO A N 1
ATOM 722 C CA . PRO A 1 84 ? 10.367 3.651 -12.862 1.00 90.00 84 PRO A CA 1
ATOM 723 C C . PRO A 1 84 ? 9.021 3.746 -13.602 1.00 90.00 84 PRO A C 1
ATOM 725 O O . PRO A 1 84 ? 8.587 2.782 -14.224 1.00 90.00 84 PRO A O 1
ATOM 728 N N . ASN A 1 85 ? 8.346 4.898 -13.536 1.00 92.06 85 ASN A N 1
ATOM 729 C CA . ASN A 1 85 ? 7.091 5.193 -14.226 1.00 92.06 85 ASN A CA 1
ATOM 730 C C . ASN A 1 85 ? 6.875 6.709 -14.351 1.00 92.06 85 ASN A C 1
ATOM 732 O O . ASN A 1 85 ? 7.542 7.511 -13.691 1.00 92.06 85 ASN A O 1
ATOM 736 N N . GLU A 1 86 ? 5.885 7.085 -15.155 1.00 90.81 86 GLU A N 1
ATOM 737 C CA . GLU A 1 86 ? 5.531 8.462 -15.492 1.00 90.81 86 GLU A CA 1
ATOM 738 C C . GLU A 1 86 ? 4.991 9.286 -14.318 1.00 90.81 86 GLU A C 1
ATOM 740 O O . GLU A 1 86 ? 5.071 10.515 -14.324 1.00 90.81 86 GLU A O 1
ATOM 745 N N . GLN A 1 87 ? 4.439 8.623 -13.303 1.00 85.81 87 GLN A N 1
ATOM 746 C CA . GLN A 1 87 ? 3.791 9.271 -12.161 1.00 85.81 87 GLN A CA 1
ATOM 747 C C . GLN A 1 87 ? 4.762 9.498 -10.995 1.00 85.81 87 GLN A C 1
ATOM 749 O O . GLN A 1 87 ? 4.472 10.256 -10.064 1.00 85.81 87 GLN A O 1
ATOM 754 N N . CYS A 1 88 ? 5.928 8.856 -11.031 1.00 82.00 88 CYS A N 1
ATOM 755 C CA . CYS A 1 88 ? 7.004 9.074 -10.085 1.00 82.00 88 CYS A CA 1
ATOM 756 C C . CYS A 1 88 ? 7.648 10.443 -10.355 1.00 82.00 88 CYS A C 1
ATOM 758 O O . CYS A 1 88 ? 8.350 10.628 -11.350 1.00 82.00 88 CYS A O 1
ATOM 760 N N . LYS A 1 89 ? 7.415 11.452 -9.500 1.00 73.50 89 LYS A N 1
ATOM 761 C CA . LYS A 1 89 ? 8.048 12.771 -9.716 1.00 73.50 89 LYS A CA 1
ATOM 762 C C . LYS A 1 89 ? 9.460 12.882 -9.147 1.00 73.50 89 LYS A C 1
ATOM 764 O O . LYS A 1 89 ? 10.204 13.725 -9.644 1.00 73.50 89 LYS A O 1
ATOM 769 N N . PHE A 1 90 ? 9.838 12.023 -8.201 1.00 67.50 90 PHE A N 1
ATOM 770 C CA . PHE A 1 90 ? 11.172 12.006 -7.601 1.00 67.50 90 PHE A CA 1
ATOM 771 C C . PHE A 1 90 ? 12.077 10.942 -8.217 1.00 67.50 90 PHE A C 1
ATOM 773 O O . PHE A 1 90 ? 11.626 9.996 -8.855 1.00 67.50 90 PHE A O 1
ATOM 780 N N . PHE A 1 91 ? 13.368 11.152 -8.020 1.00 67.56 91 PHE A N 1
ATOM 781 C CA . PHE A 1 91 ? 14.437 10.233 -8.365 1.00 67.56 91 PHE A CA 1
ATOM 782 C C . PHE A 1 91 ? 14.677 9.255 -7.214 1.00 67.56 91 PHE A C 1
ATOM 784 O O . PHE A 1 91 ? 14.492 9.594 -6.048 1.00 67.56 91 PHE A O 1
ATOM 791 N N . ILE A 1 92 ? 15.068 8.030 -7.540 1.00 64.06 92 ILE A N 1
ATOM 792 C CA . ILE A 1 92 ? 15.219 6.936 -6.575 1.00 64.06 92 ILE A CA 1
ATOM 793 C C . ILE A 1 92 ? 16.670 6.963 -6.099 1.00 64.06 92 ILE A C 1
ATOM 795 O O . ILE A 1 92 ? 17.540 6.503 -6.827 1.00 64.06 92 ILE A O 1
ATOM 799 N N . THR A 1 93 ? 16.976 7.543 -4.926 1.00 52.75 93 THR A N 1
ATOM 800 C CA . THR A 1 93 ? 18.351 7.490 -4.377 1.00 52.75 93 THR A CA 1
ATOM 801 C C . THR A 1 93 ? 18.543 6.341 -3.392 1.00 52.75 93 THR A C 1
ATOM 803 O O . THR A 1 93 ? 17.734 6.132 -2.504 1.00 52.75 93 THR A O 1
ATOM 806 N N . ASN A 1 94 ? 19.617 5.567 -3.513 1.00 46.88 94 ASN A N 1
ATOM 807 C CA . ASN A 1 94 ? 20.036 4.682 -2.426 1.00 46.88 94 ASN A CA 1
ATOM 808 C C . ASN A 1 94 ? 20.975 5.476 -1.513 1.00 46.88 94 ASN A C 1
ATOM 810 O O . ASN A 1 94 ? 22.155 5.646 -1.824 1.00 46.88 94 ASN A O 1
ATOM 814 N N . GLY A 1 95 ? 20.447 5.993 -0.406 1.00 43.50 95 GLY A N 1
ATOM 815 C CA . GLY A 1 95 ? 21.229 6.736 0.573 1.00 43.50 95 GLY A CA 1
ATOM 816 C C . GLY A 1 95 ? 20.596 6.664 1.951 1.00 43.50 95 GLY A C 1
ATOM 817 O O . GLY A 1 95 ? 19.487 7.144 2.155 1.00 43.50 95 GLY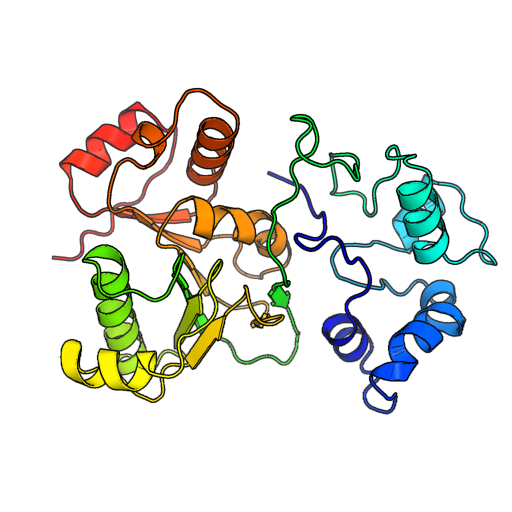 A O 1
ATOM 818 N N . TYR A 1 96 ? 21.321 6.075 2.899 1.00 37.75 96 TYR A N 1
ATOM 819 C CA . TYR A 1 96 ? 21.110 6.315 4.320 1.00 37.75 96 TYR A CA 1
ATOM 820 C C . TYR A 1 96 ? 21.003 7.826 4.555 1.00 37.75 96 TYR A C 1
ATOM 822 O O . TYR A 1 96 ? 21.960 8.543 4.284 1.00 37.75 96 TYR A O 1
ATOM 830 N N . TRP A 1 97 ? 19.849 8.282 5.046 1.00 35.94 97 TRP A N 1
ATOM 831 C CA . TRP A 1 97 ? 19.684 9.567 5.732 1.00 35.94 97 TRP A CA 1
ATOM 832 C C . TRP A 1 97 ? 20.256 10.807 5.020 1.00 35.94 97 TRP A C 1
ATOM 834 O O . TRP A 1 97 ? 20.763 11.702 5.687 1.00 35.94 97 TRP A O 1
ATOM 844 N N . ASN A 1 98 ? 20.152 10.896 3.691 1.00 34.03 98 ASN A N 1
ATOM 845 C CA . ASN A 1 98 ? 20.212 12.201 3.032 1.00 34.03 98 ASN A CA 1
ATOM 846 C C . ASN A 1 98 ? 18.779 12.651 2.755 1.00 34.03 98 ASN A C 1
ATOM 848 O O . ASN A 1 98 ? 18.033 11.970 2.052 1.00 34.03 98 ASN A O 1
ATOM 852 N N . SER A 1 99 ? 18.437 13.802 3.328 1.00 41.94 99 SER A N 1
ATOM 853 C CA . SER A 1 99 ? 17.162 14.541 3.349 1.00 41.94 99 SER A CA 1
ATOM 854 C C . SER A 1 99 ? 16.430 14.728 2.014 1.00 41.94 99 SER A C 1
ATOM 856 O O . SER A 1 99 ? 15.345 15.300 1.983 1.00 41.94 99 SER A O 1
ATOM 858 N N . ASP A 1 100 ? 17.002 14.258 0.909 1.00 41.47 100 ASP A N 1
ATOM 859 C CA . ASP A 1 100 ? 16.559 14.592 -0.440 1.00 41.47 100 ASP A CA 1
ATOM 860 C C . ASP A 1 100 ? 15.881 13.406 -1.141 1.00 41.47 100 ASP A C 1
ATOM 862 O O . ASP A 1 100 ? 15.436 13.527 -2.285 1.00 41.47 100 ASP A O 1
ATOM 866 N N . CYS A 1 101 ? 15.762 12.250 -0.472 1.00 44.09 101 CYS A N 1
ATOM 867 C CA . CYS A 1 101 ? 14.969 11.125 -0.960 1.00 44.09 101 CYS A CA 1
ATOM 868 C C . CYS A 1 101 ? 14.085 10.487 0.096 1.00 44.09 101 CYS A C 1
ATOM 870 O O . CYS A 1 101 ? 14.524 9.834 1.039 1.00 44.09 101 CYS A O 1
ATOM 872 N N . VAL A 1 102 ? 12.793 10.627 -0.165 1.00 48.22 102 VAL A N 1
ATOM 873 C CA . VAL A 1 102 ? 11.705 10.239 0.714 1.00 48.22 102 VAL A CA 1
ATOM 874 C C . VAL A 1 102 ? 11.292 8.803 0.402 1.00 48.22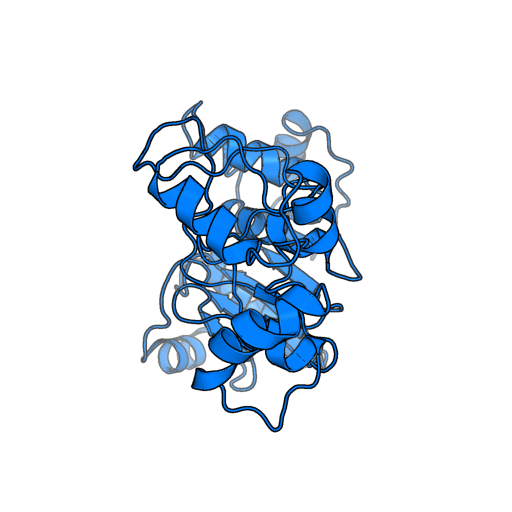 102 VAL A C 1
ATOM 876 O O . VAL A 1 102 ? 10.256 8.572 -0.217 1.00 48.22 102 VAL A O 1
ATOM 879 N N . TYR A 1 103 ? 12.093 7.814 0.799 1.00 53.00 103 TYR A N 1
ATOM 880 C CA . TYR A 1 103 ? 11.550 6.455 0.873 1.00 53.00 103 TYR A CA 1
ATOM 881 C C . TYR A 1 103 ? 10.716 6.342 2.134 1.00 53.00 103 TYR A C 1
ATOM 883 O O . TYR A 1 103 ? 11.137 6.740 3.223 1.00 53.00 103 TYR A O 1
ATOM 891 N N . VAL A 1 104 ? 9.538 5.747 1.995 1.00 55.72 104 VAL A N 1
ATOM 892 C CA . VAL A 1 104 ? 8.900 5.131 3.149 1.00 55.72 104 VAL A CA 1
ATOM 893 C C . VAL A 1 104 ? 9.733 3.920 3.505 1.00 55.72 104 VAL A C 1
ATOM 895 O O . VAL A 1 104 ? 9.905 3.031 2.687 1.00 55.72 104 VAL A O 1
ATOM 898 N N . ASN A 1 105 ? 10.257 3.869 4.723 1.00 59.47 105 ASN A N 1
ATOM 899 C CA . ASN A 1 105 ? 10.878 2.653 5.225 1.00 59.47 105 ASN A CA 1
ATOM 900 C C . ASN A 1 105 ? 9.781 1.705 5.735 1.00 59.47 105 ASN A C 1
ATOM 902 O O . ASN A 1 105 ? 9.625 1.521 6.943 1.00 59.47 105 ASN A O 1
ATOM 906 N N . ILE A 1 106 ? 8.961 1.172 4.823 1.00 66.69 106 ILE A N 1
ATOM 907 C CA . ILE A 1 106 ? 8.129 0.003 5.115 1.00 66.69 106 ILE A CA 1
ATOM 908 C C . ILE A 1 106 ? 8.789 -1.220 4.499 1.00 66.69 106 ILE A C 1
ATOM 910 O O . ILE A 1 106 ? 9.332 -1.180 3.398 1.00 66.69 106 ILE A O 1
ATOM 914 N N . LYS A 1 107 ? 8.790 -2.311 5.261 1.00 77.62 107 LYS A N 1
ATOM 915 C CA . LYS A 1 107 ? 9.517 -3.523 4.889 1.00 77.62 107 LYS A CA 1
ATOM 916 C C . LYS A 1 107 ? 8.836 -4.293 3.754 1.00 77.62 107 LYS A C 1
ATOM 918 O O . LYS A 1 107 ? 9.532 -4.978 3.013 1.00 77.62 107 LYS A O 1
ATOM 923 N N . ASN A 1 108 ? 7.515 -4.173 3.621 1.00 86.94 108 ASN A N 1
ATOM 924 C CA . ASN A 1 108 ? 6.716 -4.898 2.637 1.00 86.94 108 ASN A CA 1
ATOM 925 C C . ASN A 1 108 ? 5.604 -4.015 2.058 1.00 86.94 108 ASN A C 1
ATOM 927 O O . ASN A 1 108 ? 5.318 -2.936 2.588 1.00 86.94 108 ASN A O 1
ATOM 931 N N . ASP A 1 109 ? 4.963 -4.503 0.996 1.00 89.19 109 ASP A N 1
ATOM 932 C CA . ASP A 1 109 ? 4.016 -3.731 0.198 1.00 89.19 109 ASP A CA 1
ATOM 933 C C . ASP A 1 109 ? 2.555 -4.141 0.416 1.00 89.19 109 ASP A C 1
ATOM 935 O O . ASP A 1 109 ? 2.215 -5.272 0.772 1.00 89.19 109 ASP A O 1
ATOM 939 N N . PHE A 1 110 ? 1.663 -3.197 0.123 1.00 92.12 110 PHE A N 1
ATOM 940 C CA . PHE A 1 110 ? 0.265 -3.495 -0.154 1.00 92.12 110 PHE A CA 1
ATOM 941 C C . PHE A 1 110 ? 0.119 -3.929 -1.615 1.00 92.12 110 PHE A C 1
ATOM 943 O O . PHE A 1 110 ? 0.487 -3.195 -2.532 1.00 92.12 110 PHE A O 1
ATOM 950 N N . ILE A 1 111 ? -0.463 -5.103 -1.837 1.00 93.12 111 ILE A N 1
ATOM 951 C CA . ILE A 1 111 ? -0.578 -5.728 -3.153 1.00 93.12 111 ILE A CA 1
ATOM 952 C C . ILE A 1 111 ? -2.052 -5.796 -3.558 1.00 93.12 111 ILE A C 1
ATOM 954 O O . ILE A 1 111 ? -2.742 -6.738 -3.158 1.00 93.12 111 ILE A O 1
ATOM 958 N N . PRO A 1 112 ? -2.568 -4.833 -4.341 1.00 93.25 112 PRO A N 1
ATOM 959 C CA . PRO A 1 112 ? -3.917 -4.916 -4.870 1.00 93.25 112 PRO A CA 1
ATOM 960 C C . PRO A 1 112 ? -4.026 -5.999 -5.938 1.00 93.25 112 PRO A C 1
ATOM 962 O O . PRO A 1 112 ? -3.238 -6.057 -6.885 1.00 93.25 112 PRO A O 1
ATOM 965 N N . LEU A 1 113 ? -5.024 -6.860 -5.770 1.00 94.19 113 LEU A N 1
ATOM 966 C CA . LEU A 1 113 ? -5.300 -8.000 -6.632 1.00 94.19 113 LEU A CA 1
ATOM 967 C C . LEU A 1 113 ? -6.760 -7.966 -7.100 1.00 94.19 113 LEU A C 1
ATOM 969 O O . LEU A 1 113 ? -7.665 -7.589 -6.357 1.00 94.19 113 LEU A O 1
ATOM 973 N N . LYS A 1 114 ? -7.004 -8.410 -8.340 1.00 89.12 114 LYS A N 1
ATOM 974 C CA . LYS A 1 114 ? -8.350 -8.425 -8.948 1.00 89.12 114 LYS A CA 1
ATOM 975 C C . LYS A 1 114 ? -9.315 -9.386 -8.246 1.00 89.12 114 LYS A C 1
ATOM 977 O O . LYS A 1 114 ? -10.503 -9.106 -8.163 1.00 89.12 114 LYS A O 1
ATOM 982 N N . LYS A 1 115 ? -8.807 -10.529 -7.780 1.00 90.88 115 LYS A N 1
ATOM 983 C CA . LYS A 1 115 ? -9.580 -11.632 -7.184 1.00 90.88 115 LYS A CA 1
ATOM 984 C C . LYS A 1 115 ? -9.322 -11.738 -5.673 1.00 90.88 115 LYS A C 1
ATOM 986 O O . LYS A 1 115 ? -9.151 -12.834 -5.155 1.00 90.88 115 LYS A O 1
ATOM 991 N N . GLU A 1 116 ? -9.251 -10.605 -4.975 1.00 95.31 116 GLU A N 1
ATOM 992 C CA . GLU A 1 116 ? -9.043 -10.559 -3.521 1.00 95.31 116 GLU A CA 1
ATOM 993 C C . GLU A 1 116 ? -10.305 -10.095 -2.791 1.00 95.31 116 GLU A C 1
ATOM 995 O O . GLU A 1 116 ? -11.035 -9.213 -3.255 1.00 95.31 116 GLU A O 1
ATOM 1000 N N . LYS A 1 117 ? -10.563 -10.711 -1.633 1.00 95.69 117 LYS A N 1
ATOM 1001 C CA . LYS A 1 117 ? -11.730 -10.431 -0.793 1.00 95.69 117 LYS A CA 1
ATOM 1002 C C . LYS A 1 117 ? -11.717 -8.970 -0.332 1.00 95.69 117 LYS A C 1
ATOM 1004 O O . LYS A 1 117 ? -10.742 -8.512 0.258 1.00 95.69 117 LYS A O 1
ATOM 1009 N N . LYS A 1 118 ? -12.836 -8.271 -0.535 1.00 97.12 118 LYS A N 1
ATOM 1010 C CA . LYS A 1 118 ? -13.033 -6.898 -0.055 1.00 97.12 118 LYS A CA 1
ATOM 1011 C C . LYS A 1 118 ? -13.106 -6.842 1.471 1.00 97.12 118 LYS A C 1
ATOM 1013 O O . LYS A 1 118 ? -13.864 -7.606 2.082 1.00 97.12 118 LYS A O 1
ATOM 1018 N N . ARG A 1 119 ? -12.370 -5.903 2.067 1.00 97.81 119 ARG A N 1
ATOM 1019 C CA . ARG A 1 119 ? -12.278 -5.680 3.516 1.00 97.81 119 ARG A CA 1
ATOM 1020 C C . ARG A 1 119 ? -12.309 -4.197 3.884 1.00 97.81 119 ARG A C 1
ATOM 1022 O O . ARG A 1 119 ? -12.013 -3.317 3.075 1.00 97.81 119 ARG A O 1
ATOM 1029 N N . ILE A 1 120 ? -12.635 -3.941 5.147 1.00 98.06 120 ILE A N 1
ATOM 1030 C CA . ILE A 1 120 ? -12.296 -2.704 5.844 1.00 98.06 120 ILE A CA 1
ATOM 1031 C C . ILE A 1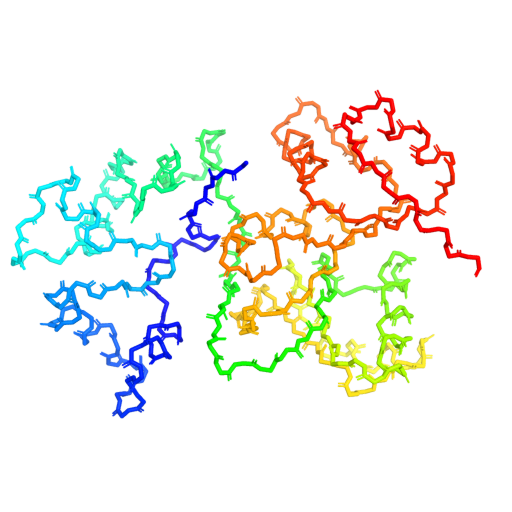 120 ? -10.999 -2.965 6.616 1.00 98.06 120 ILE A C 1
ATOM 1033 O O . ILE A 1 120 ? -10.962 -3.806 7.515 1.00 98.06 120 ILE A O 1
ATOM 1037 N N . ASN A 1 121 ? -9.934 -2.265 6.234 1.00 98.25 121 ASN A N 1
ATOM 1038 C CA . ASN A 1 121 ? -8.594 -2.410 6.790 1.00 98.25 121 ASN A CA 1
ATOM 1039 C C . ASN A 1 121 ? -8.316 -1.278 7.786 1.00 98.25 121 ASN A C 1
ATOM 1041 O O . ASN A 1 121 ? -8.191 -0.120 7.385 1.00 98.25 121 ASN A O 1
ATOM 1045 N N . LEU A 1 122 ? -8.197 -1.605 9.072 1.00 97.88 122 LEU A N 1
ATOM 1046 C CA . LEU A 1 122 ? -7.840 -0.657 10.124 1.00 97.88 122 LEU A CA 1
ATOM 1047 C C . LEU A 1 122 ? -6.330 -0.707 10.363 1.00 97.88 122 LEU A C 1
ATOM 1049 O O . LEU A 1 122 ? -5.788 -1.746 10.734 1.00 97.88 122 LEU A O 1
ATOM 1053 N N . LEU A 1 123 ? -5.649 0.409 10.135 1.00 97.12 123 LEU A N 1
ATOM 1054 C CA . LEU A 1 123 ? -4.203 0.533 10.246 1.00 97.12 123 LEU A CA 1
ATOM 1055 C C . LEU A 1 123 ? -3.820 1.060 11.626 1.00 97.12 123 LEU A C 1
ATOM 1057 O O . LEU A 1 123 ? -4.294 2.114 12.047 1.00 97.12 123 LEU A O 1
ATOM 1061 N N . LEU A 1 124 ? -2.911 0.348 12.287 1.00 95.69 124 LEU A N 1
ATOM 1062 C CA . LEU A 1 124 ? -2.285 0.749 13.542 1.00 95.69 124 LEU A CA 1
ATOM 1063 C C . LEU A 1 124 ? -0.765 0.829 13.362 1.00 95.69 124 LEU A C 1
ATOM 1065 O O . LEU A 1 124 ? -0.195 -0.000 12.650 1.00 95.69 124 LEU A O 1
ATOM 1069 N N . PRO A 1 125 ? -0.069 1.758 14.044 1.00 93.00 125 PRO A N 1
ATOM 1070 C CA . PRO A 1 125 ? 1.391 1.777 14.057 1.00 93.00 125 PRO A CA 1
ATOM 1071 C C . PRO A 1 125 ? 1.985 0.440 14.501 1.00 93.00 125 PRO A C 1
ATOM 1073 O O . PRO A 1 125 ? 2.857 -0.125 13.843 1.00 93.00 125 PRO A O 1
ATOM 1076 N N . ALA A 1 126 ? 1.462 -0.053 15.618 1.00 92.56 126 ALA A N 1
ATOM 1077 C CA . ALA A 1 126 ? 1.789 -1.312 16.248 1.00 92.56 126 ALA A CA 1
ATOM 1078 C C . ALA A 1 126 ? 0.567 -1.785 17.038 1.00 92.56 126 ALA A C 1
ATOM 1080 O O . ALA A 1 126 ? -0.242 -0.974 17.498 1.00 92.56 126 ALA A O 1
ATOM 1081 N N . LEU A 1 127 ? 0.459 -3.094 17.235 1.00 91.50 127 LEU A N 1
ATOM 1082 C CA . LEU A 1 127 ? -0.552 -3.668 18.113 1.00 91.50 127 LEU A CA 1
ATOM 1083 C C . LEU A 1 127 ? -0.145 -3.431 19.573 1.00 91.50 127 LEU A C 1
ATOM 1085 O O . LEU A 1 127 ? 0.829 -4.003 20.059 1.00 91.50 127 LEU A O 1
ATOM 1089 N N . SER A 1 128 ? -0.874 -2.566 20.273 1.00 89.31 128 SER A N 1
ATOM 1090 C CA . SER A 1 128 ? -0.667 -2.280 21.697 1.00 89.31 128 SER A CA 1
ATOM 1091 C C . SER A 1 128 ? -2.004 -2.092 22.419 1.00 89.31 128 SER A C 1
ATOM 1093 O O . SER A 1 128 ? -3.059 -2.166 21.795 1.00 89.31 128 SER A O 1
ATOM 1095 N N . PHE A 1 129 ? -1.973 -1.872 23.734 1.00 86.06 129 PHE A N 1
ATOM 1096 C CA . PHE A 1 129 ? -3.167 -1.661 24.561 1.00 86.06 129 PHE A CA 1
ATOM 1097 C C . PHE A 1 129 ? -3.255 -0.240 25.128 1.00 86.06 129 PHE A C 1
ATOM 1099 O O . PHE A 1 129 ? -3.865 -0.051 26.177 1.00 86.06 129 PHE A O 1
ATOM 1106 N N . SER A 1 130 ? -2.650 0.758 24.480 1.00 85.31 130 SER A N 1
ATOM 1107 C CA . SER A 1 130 ? -2.917 2.158 24.830 1.00 85.31 130 SER A CA 1
ATOM 1108 C C . SER A 1 130 ? -4.328 2.574 24.384 1.00 85.31 130 SER A C 1
ATOM 1110 O O . SER A 1 130 ? -4.991 1.858 23.629 1.00 85.31 130 SER A O 1
ATOM 1112 N N . ALA A 1 131 ? -4.805 3.727 24.862 1.00 80.25 131 ALA A N 1
ATOM 1113 C CA . ALA A 1 131 ? -6.168 4.204 24.600 1.00 80.25 131 ALA A CA 1
ATOM 1114 C C . ALA A 1 131 ? -6.502 4.287 23.097 1.00 80.25 131 ALA A C 1
ATOM 1116 O O . ALA A 1 131 ? -7.600 3.918 22.671 1.00 80.25 131 ALA A O 1
ATOM 1117 N N . GLY A 1 132 ? -5.529 4.707 22.283 1.00 84.06 132 GLY A N 1
ATOM 1118 C CA . GLY A 1 132 ? -5.715 4.864 20.848 1.00 84.06 132 GLY A CA 1
ATOM 1119 C C . GLY A 1 132 ? -6.031 3.554 20.118 1.00 84.06 132 GLY A C 1
ATOM 1120 O O . GLY A 1 132 ? -7.117 3.423 19.550 1.00 84.06 132 GLY A O 1
ATOM 1121 N N . PRO A 1 133 ? -5.137 2.551 20.172 1.00 89.25 133 PRO A N 1
ATOM 1122 C CA . PRO A 1 133 ? -5.376 1.218 19.627 1.00 89.25 133 PRO A CA 1
ATOM 1123 C C . PRO A 1 133 ? -6.607 0.513 20.200 1.00 89.25 133 PRO A C 1
ATOM 1125 O O . PRO A 1 133 ? -7.328 -0.130 19.443 1.00 89.25 133 PRO A O 1
ATOM 1128 N N . GLN A 1 134 ? -6.908 0.675 21.496 1.00 89.00 134 GLN A N 1
ATOM 1129 C CA . GLN A 1 134 ? -8.132 0.108 22.081 1.00 89.00 134 GLN A CA 1
ATOM 1130 C C . GLN A 1 134 ? -9.400 0.614 21.384 1.00 89.00 134 GLN A C 1
ATOM 1132 O O . GLN A 1 134 ? -10.287 -0.181 21.080 1.00 89.00 134 GLN A O 1
ATOM 1137 N N . THR A 1 135 ? -9.455 1.907 21.059 1.00 89.19 135 THR A N 1
ATOM 1138 C CA . THR A 1 135 ? -10.578 2.497 20.314 1.00 89.19 135 THR A CA 1
ATOM 1139 C C . THR A 1 135 ? -10.746 1.837 18.942 1.00 89.19 135 THR A C 1
ATOM 1141 O O . THR A 1 135 ? -11.860 1.505 18.541 1.00 89.19 135 THR A O 1
ATOM 1144 N N . ILE A 1 136 ? -9.637 1.572 18.246 1.00 92.62 136 ILE A N 1
ATOM 1145 C CA . ILE A 1 136 ? -9.641 0.880 16.952 1.00 92.62 136 ILE A CA 1
ATOM 1146 C C . ILE A 1 136 ? -10.123 -0.570 17.088 1.00 92.62 136 ILE A C 1
ATOM 1148 O O . ILE A 1 136 ? -10.876 -1.031 16.234 1.00 92.62 136 ILE A O 1
ATOM 1152 N N . TYR A 1 137 ? -9.760 -1.282 18.158 1.00 92.62 137 TYR A N 1
ATOM 1153 C CA . TYR A 1 137 ? -10.252 -2.644 18.402 1.00 92.62 137 TYR A CA 1
ATOM 1154 C C . TYR A 1 137 ? -11.762 -2.685 18.640 1.00 92.62 137 TYR A C 1
ATOM 1156 O O . TYR A 1 137 ? -12.451 -3.530 18.070 1.00 92.62 137 TYR A O 1
ATOM 1164 N N . ILE A 1 138 ? -12.284 -1.752 19.440 1.00 90.88 138 ILE A N 1
ATOM 1165 C CA . ILE A 1 138 ? -13.726 -1.624 19.686 1.00 90.88 138 ILE A CA 1
ATOM 1166 C C . ILE A 1 138 ? -14.451 -1.313 18.373 1.00 90.88 138 ILE A C 1
ATOM 1168 O O . ILE A 1 138 ? -15.439 -1.964 18.042 1.00 90.88 138 ILE A O 1
ATOM 1172 N N . PHE A 1 139 ? -13.933 -0.370 17.584 1.00 93.12 139 PHE A N 1
ATOM 1173 C CA . PHE A 1 139 ? -14.534 -0.017 16.301 1.00 93.12 139 PHE A CA 1
ATOM 1174 C C . PHE A 1 139 ? -14.486 -1.172 15.289 1.00 93.12 139 PHE A C 1
ATOM 1176 O O . PHE A 1 139 ? -15.456 -1.409 14.573 1.00 93.12 139 PHE A O 1
ATOM 1183 N N . ALA A 1 140 ? -13.395 -1.942 15.267 1.00 94.81 140 ALA A N 1
ATOM 1184 C CA . ALA A 1 140 ? -13.280 -3.146 14.450 1.00 94.81 140 ALA A CA 1
ATOM 1185 C C . ALA A 1 140 ? -14.338 -4.200 14.821 1.00 94.81 140 ALA A C 1
ATOM 1187 O O . ALA A 1 140 ? -14.953 -4.772 13.921 1.00 94.81 140 ALA A O 1
ATOM 1188 N N . ASN A 1 141 ? -14.594 -4.418 16.118 1.00 93.31 141 ASN A N 1
ATOM 1189 C CA . ASN A 1 141 ? -15.678 -5.292 16.577 1.00 93.31 141 ASN A CA 1
ATOM 1190 C C . ASN A 1 141 ? -17.044 -4.796 16.100 1.00 93.31 141 ASN A C 1
ATOM 1192 O O . ASN A 1 141 ? -17.796 -5.579 15.532 1.00 93.31 141 ASN A O 1
ATOM 1196 N N . LEU A 1 142 ? -17.338 -3.501 16.256 1.00 93.88 142 LEU A N 1
ATOM 1197 C CA . LEU A 1 142 ? -18.610 -2.920 15.812 1.00 93.88 142 LEU A CA 1
ATOM 1198 C C . LEU A 1 142 ? -18.825 -3.100 14.303 1.00 93.88 142 LEU A C 1
ATOM 1200 O O . LEU A 1 142 ? -19.914 -3.469 13.867 1.00 93.88 142 LEU A O 1
ATOM 1204 N N . LEU A 1 143 ? -17.789 -2.875 13.491 1.00 95.81 143 LEU A N 1
ATOM 1205 C CA . LEU A 1 143 ? -17.852 -3.131 12.050 1.00 95.81 143 LEU A CA 1
ATOM 1206 C C . LEU A 1 143 ? -18.110 -4.614 11.758 1.00 95.81 143 LEU A C 1
ATOM 1208 O O . LEU A 1 143 ? -18.940 -4.945 10.913 1.00 95.81 143 LEU A O 1
ATOM 1212 N N . TYR A 1 144 ? -17.431 -5.511 12.467 1.00 95.12 144 TYR A N 1
ATOM 1213 C CA . TYR A 1 144 ? -17.617 -6.945 12.284 1.00 95.12 144 TYR A CA 1
ATOM 1214 C C . TYR A 1 144 ? -19.039 -7.396 12.658 1.00 95.12 144 TYR A C 1
ATOM 1216 O O . TYR A 1 144 ? -19.672 -8.126 11.899 1.00 95.12 144 TYR A O 1
ATOM 1224 N N . GLU A 1 145 ? -19.581 -6.912 13.778 1.00 94.12 145 GLU A N 1
ATOM 1225 C CA . GLU A 1 145 ? -20.961 -7.174 14.221 1.00 94.12 145 GLU A CA 1
ATOM 1226 C C . GLU A 1 145 ? -22.010 -6.667 13.219 1.00 94.12 145 GLU A C 1
ATOM 1228 O O . GLU A 1 145 ? -23.107 -7.213 13.133 1.00 94.12 145 GLU A O 1
ATOM 1233 N N . ASN A 1 146 ? -21.652 -5.673 12.401 1.00 95.69 146 ASN A N 1
ATOM 1234 C CA . ASN A 1 146 ? -22.465 -5.170 11.293 1.00 95.69 146 ASN A CA 1
ATOM 1235 C C . ASN A 1 146 ? -22.172 -5.876 9.951 1.00 95.69 146 ASN A C 1
ATOM 1237 O O . ASN A 1 146 ? -22.454 -5.329 8.885 1.00 95.69 146 ASN A O 1
ATOM 1241 N N . ASN A 1 147 ? -21.643 -7.104 9.992 1.00 95.50 147 ASN A N 1
ATOM 1242 C CA . ASN A 1 147 ? -21.384 -7.982 8.843 1.00 95.50 147 ASN A CA 1
ATOM 1243 C C . ASN A 1 147 ? -20.356 -7.456 7.825 1.00 95.50 147 ASN A C 1
ATOM 1245 O O . ASN A 1 147 ? -20.367 -7.860 6.658 1.00 95.50 147 ASN A O 1
ATOM 1249 N N . TYR A 1 148 ? -19.436 -6.584 8.243 1.00 96.88 148 TYR A N 1
ATOM 1250 C CA . TYR A 1 148 ? -18.296 -6.218 7.406 1.00 96.88 148 TYR A CA 1
ATOM 1251 C C . TYR A 1 148 ? -17.146 -7.218 7.564 1.00 96.88 148 TYR A C 1
ATOM 1253 O O . TYR A 1 148 ? -16.870 -7.731 8.646 1.00 96.88 148 TYR A O 1
ATOM 1261 N N . ASN A 1 149 ? -16.410 -7.458 6.476 1.00 97.38 149 ASN A N 1
ATOM 1262 C CA . ASN A 1 149 ? -15.121 -8.139 6.553 1.00 97.38 149 ASN A CA 1
ATOM 1263 C C . ASN A 1 149 ? -14.081 -7.162 7.098 1.00 97.38 149 ASN A C 1
ATOM 1265 O O . ASN A 1 149 ? -13.790 -6.158 6.445 1.00 97.38 149 ASN A O 1
ATOM 1269 N N . VAL A 1 150 ? -13.515 -7.456 8.263 1.00 97.75 150 VAL A N 1
ATOM 1270 C CA . VAL A 1 150 ? -12.620 -6.537 8.970 1.00 97.75 150 VAL A CA 1
ATOM 1271 C C . VAL A 1 150 ? -11.232 -7.145 9.110 1.00 97.75 150 VAL A C 1
ATOM 1273 O O . VAL A 1 150 ? -11.093 -8.321 9.456 1.00 97.75 150 VAL A O 1
ATOM 1276 N N . ARG A 1 151 ? -10.206 -6.328 8.864 1.00 97.88 151 ARG A N 1
ATOM 1277 C CA . ARG A 1 151 ? -8.805 -6.677 9.103 1.00 97.88 151 ARG A CA 1
ATOM 1278 C C . ARG A 1 151 ? -8.088 -5.549 9.825 1.00 97.88 151 ARG A C 1
ATOM 1280 O O . ARG A 1 151 ? -8.195 -4.394 9.425 1.00 97.88 151 ARG A O 1
ATOM 1287 N N . ILE A 1 152 ? -7.324 -5.888 10.853 1.00 97.00 152 ILE A N 1
ATOM 1288 C CA . ILE A 1 152 ? -6.414 -4.967 11.530 1.00 97.00 152 ILE A CA 1
ATOM 1289 C C . ILE A 1 152 ? -5.000 -5.212 11.017 1.00 97.00 152 ILE A C 1
ATOM 1291 O O . ILE A 1 152 ? -4.547 -6.353 10.931 1.00 97.00 152 ILE A O 1
ATOM 1295 N N . ILE A 1 153 ? -4.301 -4.137 10.673 1.00 96.94 153 ILE A N 1
ATOM 1296 C CA . ILE A 1 153 ? -2.966 -4.186 10.089 1.00 96.94 153 ILE A CA 1
ATOM 1297 C C . ILE A 1 153 ? -2.004 -3.389 10.960 1.00 96.94 153 ILE A C 1
ATOM 1299 O O . ILE A 1 153 ? -2.138 -2.176 11.111 1.00 96.94 153 ILE A O 1
ATOM 1303 N N . SER A 1 154 ? -0.998 -4.078 11.490 1.00 95.12 154 SER A N 1
ATOM 1304 C CA . SER A 1 154 ? 0.163 -3.453 12.121 1.00 95.12 154 SER A CA 1
ATOM 1305 C C . SER A 1 154 ? 1.140 -2.984 11.047 1.00 95.12 154 SER A C 1
ATOM 1307 O O . SER A 1 154 ? 1.684 -3.802 10.303 1.00 95.12 154 SER A O 1
ATOM 1309 N N . VAL A 1 155 ? 1.367 -1.678 10.938 1.00 93.62 155 VAL A N 1
ATOM 1310 C CA . VAL A 1 155 ? 2.154 -1.110 9.835 1.00 93.62 155 VAL A CA 1
ATOM 1311 C C . VAL A 1 155 ? 3.660 -1.220 10.092 1.00 93.62 155 VAL A C 1
ATOM 1313 O O . VAL A 1 155 ? 4.406 -1.600 9.194 1.00 93.62 155 VAL A O 1
ATOM 1316 N N . TYR A 1 156 ? 4.109 -0.930 11.316 1.00 91.12 156 TYR A N 1
ATOM 1317 C CA . TYR A 1 156 ? 5.534 -0.757 11.639 1.00 91.12 156 TYR A CA 1
ATOM 1318 C C . TYR A 1 156 ? 6.069 -1.731 12.692 1.00 91.12 156 TYR A C 1
ATOM 1320 O O . TYR A 1 156 ? 7.229 -1.629 13.082 1.00 91.12 156 TYR A O 1
ATOM 1328 N N . ALA A 1 157 ? 5.254 -2.683 13.147 1.00 90.75 157 ALA A N 1
ATOM 1329 C CA . ALA A 1 157 ? 5.675 -3.687 14.119 1.00 90.75 157 ALA A CA 1
ATOM 1330 C C . ALA A 1 157 ? 5.188 -5.095 13.745 1.00 90.75 157 ALA A C 1
ATOM 1332 O O . ALA A 1 157 ? 4.092 -5.237 13.181 1.00 90.75 157 ALA A O 1
ATOM 1333 N N . PRO A 1 158 ? 5.958 -6.146 14.081 1.00 92.06 158 PRO A N 1
ATOM 1334 C CA . PRO A 1 158 ? 5.486 -7.519 13.970 1.00 92.06 158 PRO A CA 1
ATOM 1335 C C . PRO A 1 158 ? 4.335 -7.778 14.953 1.00 92.06 158 PRO A C 1
ATOM 1337 O O . PRO A 1 158 ? 4.165 -7.072 15.948 1.00 92.06 158 PRO A O 1
ATOM 1340 N N . ILE A 1 159 ? 3.550 -8.820 14.684 1.00 90.94 159 ILE A N 1
ATOM 1341 C CA . ILE A 1 159 ? 2.529 -9.297 15.622 1.00 90.94 159 ILE A CA 1
ATOM 1342 C C . ILE A 1 159 ? 3.233 -10.084 16.729 1.00 90.94 159 ILE A C 1
ATOM 1344 O O . ILE A 1 159 ? 4.000 -11.001 16.444 1.00 90.94 159 ILE A O 1
ATOM 1348 N N . ASN A 1 160 ? 2.965 -9.745 17.990 1.00 86.31 160 ASN A N 1
ATOM 1349 C CA . ASN A 1 160 ? 3.401 -10.564 19.117 1.00 86.31 160 ASN A CA 1
ATOM 1350 C C . ASN A 1 160 ? 2.525 -11.826 19.203 1.00 86.31 160 ASN A C 1
ATOM 1352 O O . ASN A 1 160 ? 1.299 -11.716 19.159 1.00 86.31 160 ASN A O 1
ATOM 1356 N N . ASN A 1 161 ? 3.138 -13.000 19.368 1.00 77.62 161 ASN A N 1
ATOM 1357 C CA . ASN A 1 161 ? 2.449 -14.295 19.427 1.00 77.62 161 ASN A CA 1
ATOM 1358 C C . ASN A 1 161 ? 1.293 -14.311 20.444 1.00 77.62 161 ASN A C 1
ATOM 1360 O O . ASN A 1 161 ? 0.233 -14.859 20.153 1.00 77.62 161 ASN A O 1
ATOM 1364 N N . ASN A 1 162 ? 1.450 -13.628 21.581 1.00 81.00 162 ASN A N 1
ATOM 1365 C CA . ASN A 1 162 ? 0.456 -13.631 22.663 1.00 81.00 162 ASN A CA 1
ATOM 1366 C C . ASN A 1 162 ? -0.577 -12.493 22.541 1.00 81.00 162 ASN A C 1
ATOM 1368 O O . ASN A 1 162 ? -1.426 -12.315 23.418 1.00 81.00 162 ASN A O 1
ATOM 1372 N N . PHE A 1 163 ? -0.511 -11.676 21.482 1.00 82.12 163 PHE A N 1
ATOM 1373 C CA . PHE A 1 163 ? -1.396 -10.519 21.331 1.00 82.12 163 PHE A CA 1
ATOM 1374 C C . PHE A 1 163 ? -2.870 -10.932 21.280 1.00 82.12 163 PHE A C 1
ATOM 1376 O O . PHE A 1 163 ? -3.703 -10.298 21.926 1.00 82.12 163 PHE A O 1
ATOM 1383 N N . ARG A 1 164 ? -3.179 -12.010 20.548 1.00 79.50 164 ARG A N 1
ATOM 1384 C CA . ARG A 1 164 ? -4.552 -12.513 20.397 1.00 79.50 164 ARG A CA 1
ATOM 1385 C C . ARG A 1 164 ? -5.164 -12.961 21.721 1.00 79.50 164 ARG A C 1
ATOM 1387 O O . ARG A 1 164 ? -6.293 -12.593 22.009 1.00 79.50 164 ARG A O 1
ATOM 1394 N N . GLU A 1 165 ? -4.416 -13.688 22.539 1.00 77.38 165 GLU A N 1
ATOM 1395 C CA . GLU A 1 165 ? -4.873 -14.076 23.879 1.00 77.38 165 GLU A CA 1
ATOM 1396 C C . GLU A 1 165 ? -5.131 -12.827 24.732 1.00 77.38 165 GLU A C 1
ATOM 1398 O O . GLU A 1 165 ? -6.206 -12.647 25.295 1.00 77.38 165 GLU A O 1
ATOM 1403 N N . THR A 1 166 ? -4.192 -11.878 24.705 1.00 77.81 166 THR A N 1
ATOM 1404 C CA . THR A 1 166 ? -4.275 -10.664 25.528 1.00 77.81 166 THR A CA 1
ATOM 1405 C C . THR A 1 166 ? -5.444 -9.746 25.138 1.00 77.81 166 THR A C 1
ATOM 1407 O O . THR A 1 166 ? -6.012 -9.071 25.998 1.00 77.81 166 THR A O 1
ATOM 1410 N N . ILE A 1 167 ? -5.795 -9.655 23.848 1.00 78.31 167 ILE A N 1
ATOM 1411 C CA . ILE A 1 167 ? -6.882 -8.775 23.387 1.00 78.31 167 ILE A CA 1
ATOM 1412 C C . ILE A 1 167 ? -8.269 -9.359 23.650 1.00 78.31 167 ILE A C 1
ATOM 1414 O O . ILE A 1 167 ? -9.195 -8.598 23.946 1.00 78.31 167 ILE A O 1
ATOM 1418 N N . LEU A 1 168 ? -8.406 -10.687 23.598 1.00 68.88 168 LEU A N 1
ATOM 1419 C CA . LEU A 1 168 ? -9.655 -11.374 23.922 1.00 68.88 168 LEU A CA 1
ATOM 1420 C C . LEU A 1 168 ? -10.084 -11.091 25.358 1.00 68.88 168 LEU A C 1
ATOM 1422 O O . LEU A 1 168 ? -11.234 -10.710 25.586 1.00 68.88 168 LEU A O 1
ATOM 1426 N N . ASP A 1 169 ? -9.132 -11.169 26.286 1.00 71.25 169 ASP A N 1
ATOM 1427 C CA . ASP A 1 169 ? -9.372 -10.940 27.710 1.00 71.25 169 ASP A CA 1
ATOM 1428 C C . ASP A 1 169 ? -9.769 -9.491 28.021 1.00 71.25 169 ASP A C 1
ATOM 1430 O O . ASP A 1 169 ? -10.476 -9.226 28.993 1.00 71.25 169 ASP A O 1
ATOM 1434 N N . LYS A 1 170 ? -9.326 -8.531 27.199 1.00 71.62 170 LYS A N 1
ATOM 1435 C CA . LYS A 1 170 ? -9.475 -7.097 27.487 1.00 71.62 170 LYS A CA 1
ATOM 1436 C C . LYS A 1 170 ? -10.661 -6.426 26.803 1.00 71.62 170 LYS A C 1
ATOM 1438 O O . LYS A 1 170 ? -11.224 -5.502 27.381 1.00 71.62 170 LYS A O 1
ATOM 1443 N N . VAL A 1 171 ? -11.010 -6.821 25.574 1.00 70.81 171 VAL A N 1
ATOM 1444 C CA . VAL A 1 171 ? -11.909 -6.013 24.714 1.00 70.81 171 VAL A CA 1
ATOM 1445 C C . VAL A 1 171 ? -13.077 -6.819 24.122 1.00 70.81 171 VAL A C 1
ATOM 1447 O O . VAL A 1 171 ? -13.764 -6.324 23.236 1.00 70.81 171 VAL A O 1
ATOM 1450 N N . LYS A 1 172 ? -13.344 -8.056 24.582 1.00 72.75 172 LYS A N 1
ATOM 1451 C CA . LYS A 1 172 ? -14.323 -8.968 23.935 1.00 72.75 172 LYS A CA 1
ATOM 1452 C C . LYS A 1 172 ? -14.125 -9.005 22.411 1.00 72.75 172 LYS A C 1
ATOM 1454 O O . LYS A 1 172 ? -15.050 -8.806 21.629 1.00 72.75 172 LYS A O 1
ATOM 1459 N N . PHE A 1 173 ? -12.875 -9.155 21.991 1.00 81.50 173 PHE A N 1
ATOM 1460 C CA . PHE A 1 173 ? -12.494 -9.063 20.587 1.00 81.50 173 PHE A CA 1
ATOM 1461 C C . PHE A 1 173 ? -12.995 -10.262 19.782 1.00 81.50 173 PHE A C 1
ATOM 1463 O O . PHE A 1 173 ? -12.902 -11.400 20.236 1.00 81.50 173 PHE A O 1
ATOM 1470 N N . ASN A 1 174 ? -13.529 -10.028 18.585 1.00 84.75 174 ASN A N 1
ATOM 1471 C CA . ASN A 1 174 ? -14.011 -11.116 17.751 1.00 84.75 174 ASN A CA 1
ATOM 1472 C C . ASN A 1 174 ? -12.837 -11.849 17.084 1.00 84.75 174 ASN A C 1
ATOM 1474 O O . ASN A 1 174 ? -12.091 -11.273 16.292 1.00 84.75 174 ASN A O 1
ATOM 1478 N N . ASN A 1 175 ? -12.705 -13.148 17.363 1.00 84.38 175 ASN A N 1
ATOM 1479 C CA . ASN A 1 175 ? -11.620 -13.993 16.848 1.00 84.38 175 ASN A CA 1
ATOM 1480 C C . ASN A 1 175 ? -11.569 -14.119 15.321 1.00 84.38 175 ASN A C 1
ATOM 1482 O O . ASN A 1 175 ? -10.531 -14.495 14.777 1.00 84.38 175 ASN A O 1
ATOM 1486 N N . ASN A 1 176 ? -12.663 -13.802 14.632 1.00 89.12 176 ASN A N 1
ATOM 1487 C CA . ASN A 1 176 ? -12.734 -13.869 13.178 1.00 89.12 176 ASN A CA 1
ATOM 1488 C C . ASN A 1 176 ? -12.227 -12.592 12.491 1.00 89.12 176 ASN A C 1
ATOM 1490 O O . ASN A 1 176 ? -12.135 -12.570 11.263 1.00 89.12 176 ASN A O 1
ATOM 1494 N N . ILE A 1 177 ? -11.910 -11.533 13.246 1.00 93.50 177 ILE A N 1
ATOM 1495 C CA . ILE A 1 177 ? -11.265 -10.345 12.685 1.00 93.50 177 ILE A CA 1
ATOM 1496 C C . ILE A 1 177 ? -9.833 -10.717 12.294 1.00 93.50 177 ILE A C 1
ATOM 1498 O O . ILE A 1 177 ? -9.036 -11.210 13.099 1.00 93.50 177 ILE A O 1
ATOM 1502 N N . GLU A 1 178 ? -9.504 -10.481 11.027 1.00 94.94 178 GLU A N 1
ATOM 1503 C CA . GLU A 1 178 ? -8.188 -10.789 10.478 1.00 94.94 178 GLU A CA 1
ATOM 1504 C C . GLU A 1 178 ? -7.145 -9.844 11.108 1.00 94.94 178 GLU A C 1
ATOM 1506 O O . GLU A 1 178 ? -7.410 -8.661 11.320 1.00 94.94 178 GLU A O 1
ATOM 1511 N N . ILE A 1 179 ? -5.952 -10.352 11.427 1.00 94.19 179 ILE A N 1
ATOM 1512 C CA . ILE A 1 179 ? -4.850 -9.537 11.959 1.00 94.19 179 ILE A CA 1
ATOM 1513 C C . ILE A 1 179 ? -3.601 -9.860 11.152 1.00 94.19 179 ILE A C 1
ATOM 1515 O O . ILE A 1 179 ? -3.179 -11.015 11.106 1.00 94.19 179 ILE A O 1
ATOM 1519 N N . GLU A 1 180 ? -3.012 -8.838 10.541 1.00 95.62 180 GLU A N 1
ATOM 1520 C CA . GLU A 1 180 ? -1.802 -8.944 9.728 1.00 95.62 180 GLU A CA 1
ATOM 1521 C C . GLU A 1 180 ? -0.781 -7.861 10.100 1.00 95.62 180 GLU A C 1
ATOM 1523 O O . GLU A 1 180 ? -1.075 -6.902 10.819 1.00 95.62 180 GLU A O 1
ATOM 1528 N N . SER A 1 181 ? 0.454 -8.027 9.629 1.00 94.75 181 SER A N 1
ATOM 1529 C CA . SER A 1 181 ? 1.517 -7.044 9.810 1.00 94.75 181 SER A CA 1
ATOM 1530 C C . SER A 1 181 ? 2.214 -6.775 8.488 1.00 94.75 181 SER A C 1
ATOM 1532 O O . SER A 1 181 ? 2.852 -7.669 7.928 1.00 94.75 181 SER A O 1
ATOM 1534 N N . LEU A 1 182 ? 2.131 -5.520 8.044 1.00 92.88 182 LEU A N 1
ATOM 1535 C CA . LEU A 1 182 ? 2.845 -5.021 6.870 1.00 92.88 182 LEU A CA 1
ATOM 1536 C C . LEU A 1 182 ? 4.350 -4.960 7.140 1.00 92.88 182 LEU A C 1
ATOM 1538 O O . LEU A 1 182 ? 5.168 -5.004 6.229 1.00 92.88 182 LEU A O 1
ATOM 1542 N N . TYR A 1 183 ? 4.744 -4.902 8.411 1.00 91.06 183 TYR A N 1
ATOM 1543 C CA . TYR A 1 183 ? 6.143 -5.010 8.797 1.00 91.06 183 TYR A CA 1
ATOM 1544 C C . TYR A 1 183 ? 6.710 -6.407 8.513 1.00 91.06 183 TYR A C 1
ATOM 1546 O O . TYR A 1 183 ? 7.883 -6.551 8.171 1.00 91.06 183 TYR A O 1
ATOM 1554 N N . SER A 1 184 ? 5.895 -7.450 8.656 1.00 90.88 184 SER A N 1
ATOM 1555 C CA . SER A 1 184 ? 6.355 -8.833 8.517 1.00 90.88 184 SER A CA 1
ATOM 1556 C C . SER A 1 184 ? 6.163 -9.400 7.117 1.00 90.88 184 SER A C 1
ATOM 1558 O O . SER A 1 184 ? 7.033 -10.147 6.681 1.00 90.88 184 SER A O 1
ATOM 1560 N N . ASN A 1 185 ? 5.073 -9.054 6.429 1.00 92.00 185 ASN A N 1
ATOM 1561 C CA . ASN A 1 185 ? 4.714 -9.647 5.142 1.00 92.00 185 ASN A CA 1
ATOM 1562 C C . ASN A 1 185 ? 4.111 -8.620 4.183 1.00 92.00 185 ASN A C 1
ATOM 1564 O O . ASN A 1 185 ? 3.541 -7.617 4.614 1.00 92.00 185 ASN A O 1
ATOM 1568 N N . ASP A 1 186 ? 4.167 -8.929 2.888 1.00 92.62 186 ASP A N 1
ATOM 1569 C CA . ASP A 1 186 ? 3.312 -8.285 1.896 1.00 92.62 186 ASP A CA 1
ATOM 1570 C C . ASP A 1 186 ? 1.836 -8.549 2.223 1.00 92.62 186 ASP A C 1
ATOM 1572 O O . ASP A 1 186 ? 1.453 -9.684 2.525 1.00 92.62 186 ASP A O 1
ATOM 1576 N N . ILE A 1 187 ? 0.993 -7.523 2.107 1.00 94.69 187 ILE A N 1
ATOM 1577 C CA . ILE A 1 187 ? -0.440 -7.632 2.393 1.00 94.69 187 ILE A CA 1
ATOM 1578 C C . ILE A 1 187 ? -1.230 -7.586 1.098 1.00 94.69 187 ILE A C 1
ATOM 1580 O O . ILE A 1 187 ? -1.262 -6.572 0.400 1.00 94.69 187 ILE A O 1
ATOM 1584 N N . LYS A 1 188 ? -1.948 -8.671 0.810 1.00 96.00 188 LYS A N 1
ATOM 1585 C CA . LYS A 1 188 ? -2.894 -8.728 -0.308 1.00 96.00 188 LYS A CA 1
ATOM 1586 C C . LYS A 1 188 ? -4.129 -7.897 0.027 1.00 96.00 188 LYS A C 1
ATOM 1588 O O . LYS A 1 188 ? -4.719 -8.051 1.103 1.00 96.00 188 LYS A O 1
ATOM 1593 N N . ILE A 1 189 ? -4.515 -7.018 -0.888 1.00 96.69 189 ILE A N 1
ATOM 1594 C CA . ILE A 1 189 ? -5.683 -6.146 -0.748 1.00 96.69 189 ILE A CA 1
ATOM 1595 C C . ILE A 1 189 ? -6.568 -6.256 -1.987 1.00 96.69 189 ILE A C 1
ATOM 1597 O O . ILE A 1 189 ? -6.104 -6.600 -3.077 1.00 96.69 189 ILE A O 1
ATOM 1601 N N . SER A 1 190 ? -7.852 -5.962 -1.828 1.00 96.94 190 SER A N 1
ATOM 1602 C CA . SER A 1 190 ? -8.739 -5.761 -2.972 1.00 96.94 190 SER A CA 1
ATOM 1603 C C . SER A 1 190 ? -8.571 -4.349 -3.531 1.00 96.94 190 SER A C 1
ATOM 1605 O O . SER A 1 190 ? -8.270 -3.413 -2.791 1.00 96.94 190 SER A O 1
ATOM 1607 N N . TYR A 1 191 ? -8.838 -4.161 -4.824 1.00 95.88 191 TYR A N 1
ATOM 1608 C CA . TYR A 1 191 ? -8.970 -2.816 -5.400 1.00 95.88 191 TYR A CA 1
ATOM 1609 C C . TYR A 1 191 ? -10.121 -2.014 -4.763 1.00 95.88 191 TYR A C 1
ATOM 1611 O O . TYR A 1 191 ? -10.080 -0.784 -4.757 1.00 95.88 191 TYR A O 1
ATOM 1619 N N . ASP A 1 192 ? -11.109 -2.701 -4.183 1.00 96.81 192 ASP A N 1
ATOM 1620 C CA . ASP A 1 192 ? -12.279 -2.105 -3.527 1.00 96.81 192 ASP A CA 1
ATOM 1621 C C . ASP A 1 192 ? -12.155 -2.012 -1.998 1.00 96.81 192 ASP A C 1
ATOM 1623 O O . ASP A 1 192 ? -13.145 -1.726 -1.313 1.00 96.81 192 ASP A O 1
ATOM 1627 N N . ASP A 1 193 ? -10.967 -2.281 -1.451 1.00 97.56 193 ASP A N 1
ATOM 1628 C CA . ASP A 1 193 ? -10.719 -2.180 -0.017 1.00 97.56 193 ASP A CA 1
ATOM 1629 C C . ASP A 1 193 ? -10.889 -0.742 0.487 1.00 97.56 193 ASP A C 1
ATOM 1631 O O . ASP A 1 193 ? -10.537 0.237 -0.173 1.00 97.56 193 ASP A O 1
ATOM 1635 N N . ILE A 1 194 ? -11.413 -0.626 1.707 1.00 97.25 194 ILE A N 1
ATOM 1636 C CA . ILE A 1 194 ? -11.516 0.642 2.432 1.00 97.25 194 ILE A CA 1
ATOM 1637 C C . ILE A 1 194 ? -10.450 0.649 3.520 1.00 97.25 194 ILE A C 1
ATOM 1639 O O . ILE A 1 194 ? -10.258 -0.354 4.207 1.00 97.25 194 ILE A O 1
ATOM 1643 N N . PHE A 1 195 ? -9.780 1.785 3.700 1.00 97.75 195 PHE A N 1
ATOM 1644 C CA . PHE A 1 195 ? -8.758 1.960 4.726 1.00 97.75 195 PHE A CA 1
ATOM 1645 C C . PHE A 1 195 ? -9.216 2.932 5.806 1.00 97.75 195 PHE A C 1
ATOM 1647 O O . PHE A 1 195 ? -9.834 3.958 5.513 1.00 97.75 195 PHE A O 1
ATOM 1654 N N . ILE A 1 196 ? -8.883 2.599 7.049 1.00 97.31 196 ILE A N 1
ATOM 1655 C CA . ILE A 1 196 ? -9.079 3.431 8.230 1.00 97.31 196 ILE A CA 1
ATOM 1656 C C . ILE A 1 196 ? -7.727 3.568 8.926 1.00 97.31 196 ILE A C 1
ATOM 1658 O O . ILE A 1 196 ? -7.185 2.580 9.403 1.00 97.31 196 ILE A O 1
ATOM 1662 N N . ALA A 1 197 ? -7.168 4.768 8.973 1.00 96.25 197 ALA A N 1
ATOM 1663 C CA . ALA A 1 197 ? -5.893 5.051 9.621 1.00 96.25 197 ALA A CA 1
ATOM 1664 C C . ALA A 1 197 ? -6.097 5.592 11.042 1.00 96.25 197 ALA A C 1
ATOM 1666 O O . ALA A 1 197 ? -7.121 6.218 11.322 1.00 96.25 197 ALA A O 1
ATOM 1667 N N . SER A 1 198 ? -5.118 5.384 11.925 1.00 94.94 198 SER A N 1
ATOM 1668 C CA . SER A 1 198 ? -5.172 5.846 13.321 1.00 94.94 198 SER A CA 1
ATOM 1669 C C . SER A 1 198 ? -4.111 6.887 13.685 1.00 94.94 198 SER A C 1
ATOM 1671 O O . SER A 1 198 ? -4.124 7.381 14.802 1.00 94.94 198 SER A O 1
ATOM 1673 N N . ALA A 1 199 ? -3.150 7.134 12.793 1.00 93.25 199 ALA A N 1
ATOM 1674 C CA . ALA A 1 199 ? -2.063 8.098 12.968 1.00 93.25 199 ALA A CA 1
ATOM 1675 C C . ALA A 1 199 ? -1.544 8.578 11.607 1.00 93.25 199 ALA A C 1
ATOM 1677 O O . ALA A 1 199 ? -1.630 7.827 10.626 1.00 93.25 199 ALA A O 1
ATOM 1678 N N . TRP A 1 200 ? -0.944 9.768 11.517 1.00 92.81 200 TRP A N 1
ATOM 1679 C CA . TRP A 1 200 ? -0.459 10.326 10.246 1.00 92.81 200 TRP A CA 1
ATOM 1680 C C . TRP A 1 200 ? 0.570 9.407 9.585 1.00 92.81 200 TRP A C 1
ATOM 1682 O O . TRP A 1 200 ? 0.565 9.244 8.365 1.00 92.81 200 TRP A O 1
ATOM 1692 N N . TRP A 1 201 ? 1.411 8.725 10.367 1.00 91.19 201 TRP A N 1
ATOM 1693 C CA . TRP A 1 201 ? 2.388 7.788 9.811 1.00 91.19 201 TRP A CA 1
ATOM 1694 C C . TRP A 1 201 ? 1.745 6.478 9.338 1.00 91.19 201 TRP A C 1
ATOM 1696 O O . TRP A 1 201 ? 2.329 5.794 8.513 1.00 91.19 201 TRP A O 1
ATOM 1706 N N . THR A 1 202 ? 0.517 6.145 9.752 1.00 93.56 202 THR A N 1
ATOM 1707 C CA . THR A 1 202 ? -0.272 5.062 9.121 1.00 93.56 202 THR A CA 1
ATOM 1708 C C . THR A 1 202 ? -1.028 5.524 7.873 1.00 93.56 202 THR A C 1
ATOM 1710 O O . THR A 1 202 ? -1.315 4.710 6.999 1.00 93.56 202 THR A O 1
ATOM 1713 N N . VAL A 1 203 ? -1.299 6.828 7.746 1.00 93.81 203 VAL A N 1
ATOM 1714 C CA . VAL A 1 203 ? -1.815 7.444 6.511 1.00 93.81 203 VAL A CA 1
ATOM 1715 C C . VAL A 1 203 ? -0.742 7.478 5.429 1.00 93.81 203 VAL A C 1
ATOM 1717 O O . VAL A 1 203 ? -1.034 7.229 4.261 1.00 93.81 203 VAL A O 1
ATOM 1720 N N . PHE A 1 204 ? 0.505 7.761 5.805 1.00 88.88 204 PHE A N 1
ATOM 1721 C CA . PHE A 1 204 ? 1.582 8.007 4.850 1.00 88.88 204 PHE A CA 1
ATOM 1722 C C . PHE A 1 204 ? 1.789 6.855 3.836 1.00 88.88 204 PHE A C 1
ATOM 1724 O O . PHE A 1 204 ? 1.860 7.146 2.642 1.00 88.88 204 PHE A O 1
ATOM 1731 N N . PRO A 1 205 ? 1.772 5.558 4.218 1.00 87.44 205 PRO A N 1
ATOM 1732 C CA . PRO A 1 205 ? 1.805 4.440 3.266 1.00 87.44 205 PRO A CA 1
ATOM 1733 C C . PRO A 1 205 ? 0.638 4.400 2.266 1.00 87.44 205 PRO A C 1
ATOM 1735 O O . PRO A 1 205 ? 0.810 3.927 1.142 1.00 87.44 205 PRO A O 1
ATOM 1738 N N . LEU A 1 206 ? -0.544 4.918 2.620 1.00 90.56 206 LEU A N 1
ATOM 1739 C CA . LEU A 1 206 ? -1.708 4.913 1.723 1.00 90.56 206 LEU A CA 1
ATOM 1740 C C . LEU A 1 206 ? -1.475 5.776 0.481 1.00 90.56 206 LEU A C 1
ATOM 1742 O O . LEU A 1 206 ? -1.967 5.451 -0.599 1.00 90.56 206 LEU A O 1
ATOM 1746 N N . LYS A 1 207 ? -0.656 6.827 0.590 1.00 85.06 207 LYS A N 1
ATOM 1747 C CA . LYS A 1 207 ? -0.247 7.680 -0.537 1.00 85.06 207 LYS A CA 1
ATOM 1748 C C . LYS A 1 207 ? 0.235 6.883 -1.753 1.00 85.06 207 LYS A C 1
ATOM 1750 O O . LYS A 1 207 ? -0.033 7.286 -2.883 1.00 85.06 207 LYS A O 1
ATOM 1755 N N . PHE A 1 208 ? 0.922 5.765 -1.517 1.00 83.75 208 PHE A N 1
ATOM 1756 C CA . PHE A 1 208 ? 1.542 4.940 -2.556 1.00 83.75 208 PHE A CA 1
ATOM 1757 C C . PHE A 1 208 ? 0.562 3.977 -3.219 1.00 83.75 208 PHE A C 1
ATOM 1759 O O . PHE A 1 208 ? 0.853 3.476 -4.301 1.00 83.75 208 PHE A O 1
ATOM 1766 N N . ILE A 1 209 ? -0.596 3.714 -2.606 1.00 87.44 209 ILE A N 1
ATOM 1767 C CA . ILE A 1 209 ? -1.556 2.734 -3.129 1.00 87.44 209 ILE A CA 1
ATOM 1768 C C . ILE A 1 209 ? -2.918 3.308 -3.499 1.00 87.44 209 ILE A C 1
ATOM 1770 O O . ILE A 1 209 ? -3.594 2.736 -4.351 1.00 87.44 209 ILE A O 1
ATOM 1774 N N . LEU A 1 210 ? -3.301 4.471 -2.962 1.00 89.25 210 LEU A N 1
ATOM 1775 C CA . LEU A 1 210 ? -4.630 5.054 -3.184 1.00 89.25 210 LEU A CA 1
ATOM 1776 C C . LEU A 1 210 ? -4.918 5.352 -4.659 1.00 89.25 210 LEU A C 1
ATOM 1778 O O . LEU A 1 210 ? -6.075 5.346 -5.059 1.00 89.25 210 LEU A O 1
ATOM 1782 N N . GLY A 1 211 ? -3.896 5.605 -5.484 1.00 87.19 211 GLY A N 1
ATOM 1783 C CA . GLY A 1 211 ? -4.100 5.815 -6.922 1.00 87.19 211 GLY A CA 1
ATOM 1784 C C . GLY A 1 211 ? -4.563 4.576 -7.679 1.00 87.19 211 GLY A C 1
ATOM 1785 O O . GLY A 1 211 ? -5.175 4.732 -8.735 1.00 87.19 211 GLY A O 1
ATOM 1786 N N . TYR A 1 212 ? -4.294 3.386 -7.138 1.00 86.62 212 TYR A N 1
ATOM 1787 C CA . TYR A 1 212 ? -4.690 2.113 -7.731 1.00 86.62 212 TYR A CA 1
ATOM 1788 C C . TYR A 1 212 ? -6.062 1.647 -7.257 1.00 86.62 212 TYR A C 1
ATOM 1790 O O . TYR A 1 212 ? -6.723 0.925 -7.994 1.00 86.62 212 TYR A O 1
ATOM 1798 N N . LEU A 1 213 ? -6.495 2.045 -6.059 1.00 92.00 213 LEU A N 1
ATOM 1799 C CA . LEU A 1 213 ? -7.793 1.647 -5.520 1.00 92.00 213 LEU A CA 1
ATOM 1800 C C . LEU A 1 213 ? -8.954 2.308 -6.267 1.00 92.00 213 LEU A C 1
ATOM 1802 O O . LEU A 1 213 ? -8.861 3.451 -6.727 1.00 92.00 213 LEU A O 1
ATOM 1806 N N . THR A 1 214 ? -10.089 1.610 -6.299 1.00 93.25 214 THR A N 1
ATOM 1807 C CA . THR A 1 214 ? -11.360 2.135 -6.809 1.00 93.25 214 THR A CA 1
ATOM 1808 C C . THR A 1 214 ? -11.791 3.363 -6.004 1.00 93.25 214 THR A C 1
ATOM 1810 O O . THR A 1 214 ? -12.166 4.389 -6.574 1.00 93.25 214 THR A O 1
ATOM 1813 N N . ASN A 1 215 ? -11.696 3.289 -4.670 1.00 90.50 215 ASN A N 1
ATOM 1814 C CA . ASN A 1 215 ? -11.935 4.425 -3.786 1.00 90.50 215 ASN A CA 1
ATOM 1815 C C . ASN A 1 215 ? -10.609 5.071 -3.368 1.00 90.50 215 ASN A C 1
ATOM 1817 O O . ASN A 1 215 ? -9.808 4.481 -2.650 1.00 90.50 215 ASN A O 1
ATOM 1821 N N . LYS A 1 216 ? -10.405 6.321 -3.791 1.00 91.81 216 LYS A N 1
ATOM 1822 C CA . LYS A 1 216 ? -9.183 7.091 -3.508 1.00 91.81 216 LYS A CA 1
ATOM 1823 C C . LYS A 1 216 ? -9.229 7.839 -2.173 1.00 91.81 216 LYS A C 1
ATOM 1825 O O . LYS A 1 216 ? -8.262 8.517 -1.833 1.00 91.81 216 LYS A O 1
ATOM 1830 N N . LYS A 1 217 ? -10.353 7.766 -1.450 1.00 92.88 217 LYS A N 1
ATOM 1831 C CA . LYS A 1 217 ? -10.509 8.309 -0.097 1.00 92.88 217 LYS A CA 1
ATOM 1832 C C . LYS A 1 217 ? -10.375 7.203 0.941 1.00 92.88 217 LYS A C 1
ATOM 1834 O O . LYS A 1 217 ? -10.769 6.064 0.708 1.00 92.88 217 LYS A O 1
ATOM 1839 N N . PHE A 1 218 ? -9.896 7.581 2.115 1.00 95.50 218 PHE A N 1
ATOM 1840 C CA . PHE A 1 218 ? -9.802 6.725 3.295 1.00 95.50 218 PHE A CA 1
ATOM 1841 C C . PHE A 1 218 ? -10.449 7.424 4.497 1.00 95.50 218 PHE A C 1
ATOM 1843 O O . PHE A 1 218 ? -10.836 8.591 4.408 1.00 95.50 218 PHE A O 1
ATOM 1850 N N . PHE A 1 219 ? -10.591 6.712 5.609 1.00 96.12 219 PHE A N 1
ATOM 1851 C CA . PHE A 1 219 ? -11.028 7.279 6.882 1.00 96.12 219 PHE A CA 1
ATOM 1852 C C . PHE A 1 219 ? -9.830 7.460 7.815 1.00 96.12 219 PHE A C 1
ATOM 1854 O O . PHE A 1 219 ? -8.912 6.645 7.806 1.00 96.12 219 PHE A O 1
ATOM 1861 N N . TRP A 1 220 ? -9.837 8.489 8.652 1.00 94.69 220 TRP A N 1
ATOM 1862 C CA . TRP A 1 220 ? -8.772 8.750 9.615 1.00 94.69 220 TRP A CA 1
ATOM 1863 C C . TRP A 1 220 ? -9.355 9.053 10.994 1.00 94.69 220 TRP A C 1
ATOM 1865 O O . TRP A 1 220 ? -10.099 10.016 11.166 1.00 94.69 220 TRP A O 1
ATOM 1875 N N . PHE A 1 221 ? -9.016 8.226 11.979 1.00 93.06 221 PHE A N 1
ATOM 1876 C CA . PHE A 1 221 ? -9.211 8.530 13.393 1.00 93.06 221 PHE A CA 1
ATOM 1877 C C . PHE A 1 221 ? -8.098 9.463 13.866 1.00 93.06 221 PHE A C 1
ATOM 1879 O O . PHE A 1 221 ? -6.961 9.030 14.031 1.00 93.06 221 PHE A O 1
ATOM 1886 N N . ILE A 1 222 ? -8.431 10.733 14.077 1.00 91.31 222 ILE A N 1
ATOM 1887 C CA . ILE A 1 222 ? -7.504 11.753 14.568 1.00 91.31 222 ILE A CA 1
ATOM 1888 C C . ILE A 1 222 ? -7.771 11.942 16.062 1.00 91.31 222 ILE A C 1
ATOM 1890 O O . ILE A 1 222 ? -8.822 12.450 16.470 1.00 91.31 222 ILE A O 1
ATOM 1894 N N . GLN A 1 223 ? -6.829 11.484 16.881 1.00 87.56 223 GLN A N 1
ATOM 1895 C CA . GLN A 1 223 ? -6.983 11.434 18.339 1.00 87.56 223 GLN A CA 1
ATOM 1896 C C . GLN A 1 223 ? -6.437 12.681 19.032 1.00 87.56 223 GLN A C 1
ATOM 1898 O O . GLN A 1 223 ? -6.982 13.115 20.049 1.00 87.56 223 GLN A O 1
ATOM 1903 N N . GLU A 1 224 ? -5.411 13.277 18.436 1.00 89.88 224 GLU A N 1
ATOM 1904 C CA . GLU A 1 224 ? -4.689 14.446 18.922 1.00 89.88 224 GLU A CA 1
ATOM 1905 C C . GLU A 1 224 ? -4.106 15.242 17.748 1.00 89.88 224 GLU A C 1
ATOM 1907 O O . GLU A 1 224 ? -4.112 14.787 16.602 1.00 89.88 224 GLU A O 1
ATOM 1912 N N . ASN A 1 225 ? -3.615 16.453 18.020 1.00 89.56 225 ASN A N 1
ATOM 1913 C CA . ASN A 1 225 ? -2.926 17.253 17.013 1.00 89.56 225 ASN A CA 1
ATOM 1914 C C . ASN A 1 225 ? -1.493 16.728 16.848 1.00 89.56 225 ASN A C 1
ATOM 1916 O O . ASN A 1 225 ? -0.542 17.247 17.434 1.00 89.56 225 ASN A O 1
ATOM 1920 N N . GLU A 1 226 ? -1.350 15.673 16.045 1.00 90.25 226 GLU A N 1
ATOM 1921 C CA . GLU A 1 226 ? -0.074 14.973 15.873 1.00 90.25 226 GLU A CA 1
ATOM 1922 C C . GLU A 1 226 ? 1.025 15.839 15.233 1.00 90.25 226 GLU A C 1
ATOM 1924 O O . GLU A 1 226 ? 2.190 15.457 15.281 1.00 90.25 226 GLU A O 1
ATOM 1929 N N . LEU A 1 227 ? 0.690 17.004 14.660 1.00 89.06 227 LEU A N 1
ATOM 1930 C CA . LEU A 1 227 ? 1.672 17.963 14.141 1.00 89.06 227 LEU A CA 1
ATOM 1931 C C . LEU A 1 227 ? 2.557 18.531 15.252 1.00 89.06 227 LEU A C 1
ATOM 1933 O O . LEU A 1 227 ? 3.738 18.775 15.031 1.00 89.06 227 LEU A O 1
ATOM 1937 N N . LEU A 1 228 ? 1.995 18.715 16.450 1.00 88.44 228 LEU A N 1
ATOM 1938 C CA . LEU A 1 228 ? 2.705 19.272 17.604 1.00 88.44 228 LEU A CA 1
ATOM 1939 C C . LEU A 1 228 ? 3.703 18.286 18.226 1.00 88.44 228 LEU A C 1
ATOM 1941 O O . LEU A 1 228 ? 4.492 18.675 19.083 1.00 88.44 228 LEU A O 1
ATOM 1945 N N . LEU A 1 229 ? 3.676 17.020 17.801 1.00 86.25 229 LEU A N 1
ATOM 1946 C CA . LEU A 1 229 ? 4.600 15.988 18.267 1.00 86.25 229 LEU A CA 1
ATOM 1947 C C . LEU A 1 229 ? 5.967 16.054 17.566 1.00 86.25 229 LEU A C 1
ATOM 1949 O O . LEU A 1 229 ? 6.877 15.328 17.961 1.00 86.25 229 LEU A O 1
ATOM 1953 N N . HIS A 1 230 ? 6.116 16.896 16.536 1.00 84.88 230 HIS A N 1
ATOM 1954 C CA . HIS A 1 230 ? 7.312 16.955 15.693 1.00 84.88 230 HIS A CA 1
ATOM 1955 C C . HIS A 1 230 ? 7.898 18.365 15.662 1.00 84.88 230 HIS A C 1
ATOM 1957 O O . HIS A 1 230 ? 7.174 19.361 15.628 1.00 84.88 230 HIS A O 1
ATOM 1963 N N . CYS A 1 231 ? 9.228 18.446 15.635 1.00 84.62 231 CYS A N 1
ATOM 1964 C CA . CYS A 1 231 ? 9.933 19.686 15.321 1.00 84.62 231 CYS A CA 1
ATOM 1965 C C . CYS A 1 231 ? 9.627 20.115 13.879 1.00 84.62 231 CYS A C 1
ATOM 1967 O O . CYS A 1 231 ? 9.178 19.304 13.077 1.00 84.62 231 CYS A O 1
ATOM 1969 N N . ALA A 1 232 ? 9.904 21.373 13.523 1.00 83.44 232 ALA A N 1
ATOM 1970 C CA . ALA A 1 232 ? 9.753 21.878 12.153 1.00 83.44 232 ALA A CA 1
ATOM 1971 C C . ALA A 1 232 ? 10.813 21.278 11.203 1.00 83.44 232 ALA A C 1
ATOM 1973 O O . ALA A 1 232 ? 11.734 21.956 10.752 1.00 83.44 232 ALA A O 1
A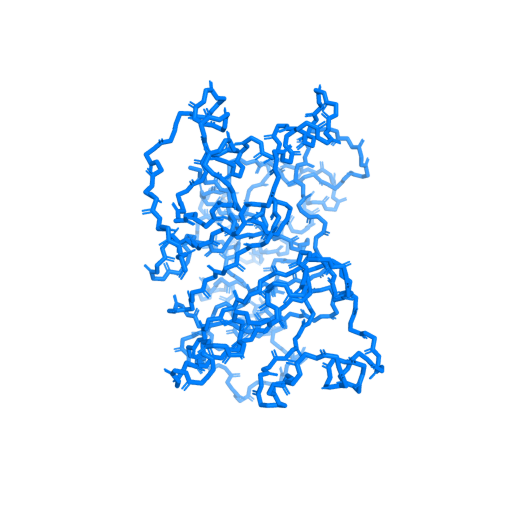TOM 1974 N N . ASP A 1 233 ? 10.687 19.983 10.941 1.00 80.81 233 ASP A N 1
ATOM 1975 C CA . ASP A 1 233 ? 11.584 19.150 10.158 1.00 80.81 233 ASP A CA 1
ATOM 1976 C C . ASP A 1 233 ? 10.811 18.362 9.082 1.00 80.81 233 ASP A C 1
ATOM 1978 O O . ASP A 1 233 ? 9.628 18.596 8.807 1.00 80.81 233 ASP A O 1
ATOM 1982 N N . GLU A 1 234 ? 11.491 17.420 8.432 1.00 79.38 234 GLU A N 1
ATOM 1983 C CA . GLU A 1 234 ? 10.897 16.572 7.397 1.00 79.38 234 GLU A CA 1
ATOM 1984 C C . GLU A 1 234 ? 9.705 15.745 7.917 1.00 79.38 234 GLU A C 1
ATOM 1986 O O . GLU A 1 234 ? 8.757 15.486 7.175 1.00 79.38 234 GLU A O 1
ATOM 1991 N N . THR A 1 235 ? 9.717 15.343 9.189 1.00 83.94 235 THR A N 1
ATOM 1992 C CA . THR A 1 235 ? 8.637 14.571 9.817 1.00 83.94 235 THR A CA 1
ATOM 1993 C C . THR A 1 235 ? 7.375 15.415 9.930 1.00 83.94 235 THR A C 1
ATOM 1995 O O . THR A 1 235 ? 6.294 14.962 9.548 1.00 83.94 235 THR A O 1
ATOM 1998 N N . TYR A 1 236 ? 7.514 16.674 10.351 1.00 86.50 236 TYR A N 1
ATOM 19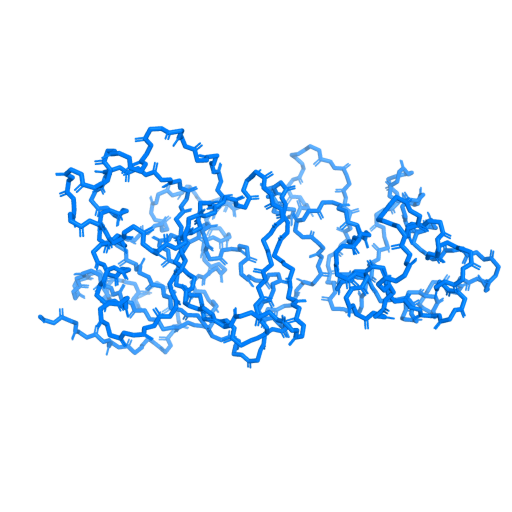99 C CA . TYR A 1 236 ? 6.410 17.631 10.340 1.00 86.50 236 TYR A CA 1
ATOM 2000 C C . TYR A 1 236 ? 5.875 17.866 8.923 1.00 86.50 236 TYR A C 1
ATOM 2002 O O . TYR A 1 236 ? 4.663 17.830 8.704 1.00 86.50 236 TYR A O 1
ATOM 2010 N N . ALA A 1 237 ? 6.759 18.031 7.934 1.00 84.06 237 ALA A N 1
ATOM 2011 C CA . ALA A 1 237 ? 6.349 18.208 6.541 1.00 84.06 237 ALA A CA 1
ATOM 2012 C C . ALA A 1 237 ? 5.561 16.996 6.002 1.00 84.06 237 ALA A C 1
ATOM 2014 O O . ALA A 1 237 ? 4.542 17.178 5.333 1.00 84.06 237 ALA A O 1
ATOM 2015 N N . LYS A 1 238 ? 5.979 15.766 6.335 1.00 84.56 238 LYS A N 1
ATOM 2016 C CA . LYS A 1 238 ? 5.254 14.525 5.995 1.00 84.56 238 LYS A CA 1
ATOM 2017 C C . LYS A 1 238 ? 3.887 14.457 6.665 1.00 84.56 238 LYS A C 1
ATOM 2019 O O . LYS A 1 238 ? 2.908 14.100 6.010 1.00 84.56 238 LYS A O 1
ATOM 2024 N N . ALA A 1 239 ? 3.808 14.826 7.942 1.00 89.25 239 ALA A N 1
ATOM 2025 C CA . ALA A 1 239 ? 2.549 14.871 8.670 1.00 89.25 239 ALA A CA 1
ATOM 2026 C C . ALA A 1 239 ? 1.577 15.873 8.024 1.00 89.25 239 ALA A C 1
ATOM 2028 O O . ALA A 1 239 ? 0.449 15.500 7.703 1.00 89.25 239 ALA A O 1
ATOM 2029 N N . ILE A 1 240 ? 2.025 17.101 7.730 1.00 88.19 240 ILE A N 1
ATOM 2030 C CA . ILE A 1 240 ? 1.244 18.103 6.981 1.00 88.19 240 ILE A CA 1
ATOM 2031 C C . ILE A 1 240 ? 0.794 17.560 5.622 1.00 88.19 240 ILE A C 1
ATOM 2033 O O . ILE A 1 240 ? -0.341 17.792 5.206 1.00 88.19 240 ILE A O 1
ATOM 2037 N N . GLU A 1 241 ? 1.651 16.817 4.920 1.00 86.44 241 GLU A N 1
ATOM 2038 C CA . GLU A 1 241 ? 1.278 16.169 3.662 1.00 86.44 241 GLU A CA 1
ATOM 2039 C C . GLU A 1 241 ? 0.090 15.215 3.845 1.00 86.44 241 GLU A C 1
ATOM 2041 O O . GLU A 1 241 ? -0.850 15.279 3.053 1.00 86.44 241 GLU A O 1
ATOM 2046 N N . CYS A 1 242 ? 0.104 14.380 4.893 1.00 90.44 242 CYS A N 1
ATOM 2047 C CA . CYS A 1 242 ? -1.004 13.484 5.239 1.00 90.44 242 CYS A CA 1
ATOM 2048 C C . CYS A 1 242 ? -2.291 14.254 5.545 1.00 90.44 242 CYS A C 1
ATOM 2050 O O . CYS A 1 242 ? -3.351 13.891 5.038 1.00 90.44 242 CYS A O 1
ATOM 2052 N N . TYR A 1 243 ? -2.201 15.340 6.317 1.00 90.31 243 TYR A N 1
ATOM 2053 C CA . TYR A 1 243 ? -3.340 16.220 6.590 1.00 90.31 243 TYR A CA 1
ATOM 2054 C C . TYR A 1 243 ? -3.884 16.901 5.332 1.00 90.31 243 TYR A C 1
ATOM 2056 O O . TYR A 1 243 ? -5.047 17.254 5.304 1.00 90.31 243 TYR A O 1
ATOM 2064 N N . ASN A 1 244 ? -3.108 17.038 4.259 1.00 87.69 244 ASN A N 1
ATOM 2065 C CA . ASN A 1 244 ? -3.602 17.564 2.982 1.00 87.69 244 ASN A CA 1
ATOM 2066 C C . ASN A 1 244 ? -4.115 16.474 2.017 1.00 87.69 244 ASN A C 1
ATOM 2068 O O . ASN A 1 244 ? -4.473 16.775 0.872 1.00 87.69 244 ASN A O 1
ATOM 2072 N N . MET A 1 245 ? -4.137 15.202 2.430 1.00 88.38 245 MET A N 1
ATOM 2073 C CA . MET A 1 245 ? -4.722 14.116 1.638 1.00 88.38 245 MET A CA 1
ATOM 2074 C C . MET A 1 245 ? -6.257 14.149 1.680 1.00 88.38 245 MET A C 1
ATOM 2076 O O . MET A 1 245 ? -6.878 14.826 2.491 1.00 88.38 245 MET A O 1
ATOM 2080 N N . ASN A 1 246 ? -6.895 13.402 0.779 1.00 88.81 246 ASN A N 1
ATOM 2081 C CA . ASN A 1 246 ? -8.351 13.349 0.682 1.00 88.81 246 ASN A CA 1
ATOM 2082 C C . ASN A 1 246 ? -8.912 12.224 1.565 1.00 88.81 246 ASN A C 1
ATOM 2084 O O . ASN A 1 246 ? -8.828 11.052 1.193 1.00 88.81 246 ASN A O 1
ATOM 2088 N N . TYR A 1 247 ? -9.487 12.575 2.715 1.00 92.06 247 TYR A N 1
ATOM 2089 C CA . TYR A 1 247 ? -10.025 11.618 3.683 1.00 92.06 247 TYR A CA 1
ATOM 2090 C C . TYR A 1 247 ? -11.321 12.089 4.344 1.00 92.06 247 TYR A C 1
ATOM 2092 O O . TYR A 1 247 ? -11.694 13.260 4.287 1.00 92.06 247 TYR A O 1
ATOM 2100 N N . TYR A 1 248 ? -12.002 11.144 4.984 1.00 92.88 248 TYR A N 1
ATOM 2101 C CA . TYR A 1 248 ? -13.029 11.390 5.993 1.00 92.88 248 TYR A CA 1
ATOM 2102 C C . TYR A 1 248 ? -12.400 11.257 7.378 1.00 92.88 248 TYR A C 1
ATOM 2104 O O . TYR A 1 248 ? -11.530 10.411 7.564 1.00 92.88 248 TYR A O 1
ATOM 2112 N N . SER A 1 249 ? -12.811 12.059 8.358 1.00 90.38 249 SER A N 1
ATOM 2113 C CA . SER A 1 249 ? -12.187 12.045 9.686 1.00 90.38 249 SER A CA 1
ATOM 2114 C C . SER A 1 249 ? -13.171 11.759 10.808 1.00 90.38 249 SER A C 1
ATOM 2116 O O . SER A 1 249 ? -14.240 12.366 10.861 1.00 90.38 249 SER A O 1
ATOM 2118 N N . PHE A 1 250 ? -12.745 10.927 11.752 1.00 89.50 250 PHE A N 1
ATOM 2119 C CA . PHE A 1 250 ? -13.318 10.832 13.089 1.00 89.50 250 PHE A CA 1
ATOM 2120 C C . PHE A 1 250 ? -12.380 11.576 14.031 1.00 89.50 250 PHE A C 1
ATOM 2122 O O . PHE A 1 250 ? -11.226 11.181 14.184 1.00 89.50 250 PHE A O 1
ATOM 2129 N N . ILE A 1 251 ? -12.840 12.682 14.610 1.00 88.75 251 ILE A N 1
ATOM 2130 C CA . ILE A 1 251 ? -12.005 13.535 15.459 1.00 88.75 251 ILE A CA 1
ATOM 2131 C C . ILE A 1 251 ? -12.505 13.409 16.886 1.00 88.75 251 ILE A C 1
ATOM 2133 O O . ILE A 1 251 ? -13.691 13.590 17.148 1.00 88.75 251 ILE A O 1
ATOM 2137 N N . ASN A 1 252 ? -11.585 13.090 17.792 1.00 84.00 252 ASN A N 1
ATOM 2138 C CA . ASN A 1 252 ? -11.907 12.702 19.163 1.00 84.00 252 ASN A CA 1
ATOM 2139 C C . ASN A 1 252 ? -12.687 13.778 19.943 1.00 84.00 252 ASN A C 1
ATOM 2141 O O . ASN A 1 252 ? -13.529 13.453 20.773 1.00 84.00 252 ASN A O 1
ATOM 2145 N N . THR A 1 253 ? -12.435 15.067 19.681 1.00 86.88 253 THR A N 1
ATOM 2146 C CA . THR A 1 253 ? -13.143 16.173 20.347 1.00 86.88 253 THR A CA 1
ATOM 2147 C C . THR A 1 253 ? -13.451 17.324 19.389 1.00 86.88 253 THR A C 1
ATOM 2149 O O . THR A 1 253 ? -12.729 17.554 18.416 1.00 86.88 253 THR A O 1
ATOM 2152 N N . SER A 1 254 ? -14.499 18.099 19.689 1.00 88.56 254 SER A N 1
ATOM 2153 C CA . SER A 1 254 ? -14.830 19.325 18.947 1.00 88.56 254 SER A CA 1
ATOM 2154 C C . SER A 1 254 ? -13.732 20.387 19.049 1.00 88.56 254 SER A C 1
ATOM 2156 O O . SER A 1 254 ? -13.434 21.050 18.063 1.00 88.56 254 SER A O 1
ATOM 2158 N N . ILE A 1 255 ? -13.074 20.497 20.208 1.00 89.81 255 ILE A N 1
ATOM 2159 C CA . ILE A 1 255 ? -11.963 21.435 20.424 1.00 89.81 255 ILE A CA 1
ATOM 2160 C C . ILE A 1 255 ? -10.792 21.101 19.496 1.00 89.81 255 ILE A C 1
ATOM 2162 O O . ILE A 1 255 ? -10.252 21.992 18.845 1.00 89.81 255 ILE A O 1
ATOM 2166 N N . LEU A 1 256 ? -10.424 19.819 19.398 1.00 89.19 256 LEU A N 1
ATOM 2167 C CA . LEU A 1 256 ? -9.373 19.370 18.485 1.00 89.19 256 LEU A CA 1
ATOM 2168 C C . LEU A 1 256 ? -9.744 19.659 17.026 1.00 89.19 256 LEU A C 1
ATOM 2170 O O . LEU A 1 256 ? -8.905 20.095 16.246 1.00 89.19 256 LEU A O 1
ATOM 2174 N N . PHE A 1 257 ? -11.004 19.448 16.657 1.00 87.62 257 PHE A N 1
ATOM 2175 C CA . PHE A 1 257 ? -11.488 19.775 15.321 1.00 87.62 257 PHE A CA 1
ATOM 2176 C C . PHE A 1 257 ? -11.373 21.272 15.001 1.00 87.62 257 PHE A C 1
ATOM 2178 O O . PHE A 1 257 ? -10.894 21.633 13.923 1.00 87.62 257 PHE A O 1
ATOM 2185 N N . ASP A 1 258 ? -11.774 22.137 15.932 1.00 87.94 258 ASP A N 1
ATOM 2186 C CA . ASP A 1 258 ? -11.677 23.588 15.771 1.00 87.94 258 ASP A CA 1
ATOM 2187 C C . ASP A 1 258 ? -10.221 24.070 15.715 1.00 87.94 258 ASP A C 1
ATOM 2189 O O . ASP A 1 258 ? -9.919 25.024 14.997 1.00 87.94 258 ASP A O 1
ATOM 2193 N N . ASP A 1 259 ? -9.309 23.412 16.436 1.00 86.56 259 ASP A N 1
ATOM 2194 C CA . ASP A 1 259 ? -7.871 23.681 16.364 1.00 86.56 259 ASP A CA 1
ATOM 2195 C C . ASP A 1 259 ? -7.282 23.274 15.004 1.00 86.56 259 ASP A C 1
ATOM 2197 O O . ASP A 1 259 ? -6.674 24.093 14.312 1.00 86.56 259 ASP A O 1
ATOM 2201 N N . LEU A 1 260 ? -7.553 22.045 14.551 1.00 86.06 260 LEU A N 1
ATOM 2202 C CA . LEU A 1 260 ? -7.068 21.525 13.267 1.00 86.06 260 LEU A CA 1
ATOM 2203 C C . LEU A 1 260 ? -7.560 22.353 12.074 1.00 86.06 260 LEU A C 1
ATOM 2205 O O . LEU A 1 260 ? -6.807 22.574 11.125 1.00 86.06 260 LEU A O 1
ATOM 2209 N N . LYS A 1 261 ? -8.788 22.881 12.136 1.00 83.25 261 LYS A N 1
ATOM 2210 C CA . LYS A 1 261 ? -9.338 23.795 11.120 1.00 83.25 261 LYS A CA 1
ATOM 2211 C C . LYS A 1 261 ? -8.534 25.078 10.931 1.00 83.25 261 LYS A C 1
ATOM 2213 O O . LYS A 1 261 ? -8.568 25.653 9.847 1.00 83.25 261 LYS A O 1
ATOM 2218 N N . LYS A 1 262 ? -7.848 25.558 11.971 1.00 80.56 262 LYS A N 1
ATOM 2219 C CA . LYS A 1 262 ? -7.016 26.770 11.881 1.00 80.56 262 LYS A CA 1
ATOM 2220 C C . LYS A 1 262 ? -5.697 26.500 11.165 1.00 80.56 262 LYS A C 1
ATOM 2222 O O . LYS A 1 262 ? -5.111 27.420 10.605 1.00 80.56 262 LYS A O 1
ATOM 2227 N N . ILE A 1 263 ? -5.229 25.256 11.220 1.00 69.69 263 ILE A N 1
ATOM 2228 C CA . ILE A 1 263 ? -3.907 24.839 10.747 1.00 69.69 263 ILE A CA 1
ATOM 2229 C C . ILE A 1 263 ? -3.992 24.274 9.325 1.00 69.69 263 ILE A C 1
ATOM 2231 O O . ILE A 1 263 ? -3.064 24.435 8.535 1.00 69.69 263 ILE A O 1
ATOM 2235 N N . ILE A 1 264 ? -5.104 23.620 8.986 1.00 67.19 264 ILE A N 1
ATOM 2236 C CA . ILE A 1 264 ? -5.235 22.837 7.760 1.00 67.19 264 ILE A CA 1
ATOM 2237 C C . ILE A 1 264 ? -6.369 23.395 6.899 1.00 67.19 264 ILE A C 1
ATOM 2239 O O . ILE A 1 264 ? -7.523 23.468 7.321 1.00 67.19 264 ILE A O 1
ATOM 2243 N N . PHE A 1 265 ? -6.055 23.733 5.648 1.00 55.00 265 PHE A N 1
ATOM 2244 C CA . PHE A 1 265 ? -7.037 24.131 4.638 1.00 55.00 265 PHE A CA 1
ATOM 2245 C C . PHE A 1 265 ? -7.785 22.893 4.101 1.00 55.00 265 PHE A C 1
ATOM 2247 O O . PHE A 1 265 ? -7.529 22.443 2.986 1.00 55.00 265 PHE A O 1
ATOM 2254 N N . LEU A 1 266 ? -8.698 22.308 4.885 1.00 53.06 266 LEU A N 1
ATOM 2255 C CA . LEU A 1 266 ? -9.495 21.145 4.468 1.00 53.06 266 LEU A CA 1
ATOM 2256 C C . LEU A 1 266 ? -11.012 21.371 4.548 1.00 53.06 266 LEU A C 1
ATOM 2258 O O . LEU A 1 266 ? -11.542 21.914 5.516 1.00 53.06 266 LEU A O 1
ATOM 2262 N N . ASN A 1 267 ? -11.716 20.797 3.565 1.00 42.72 267 ASN A N 1
ATOM 2263 C CA . ASN A 1 267 ? -13.142 20.467 3.628 1.00 42.72 267 ASN A CA 1
ATOM 2264 C C . ASN A 1 267 ? -13.350 19.259 4.563 1.00 42.72 267 ASN A C 1
ATOM 2266 O O . ASN A 1 267 ? -13.565 18.137 4.103 1.00 42.72 267 ASN A O 1
ATOM 2270 N N . LEU A 1 268 ? -13.238 19.465 5.876 1.00 49.91 268 LEU A N 1
ATOM 2271 C CA . LEU A 1 268 ? -13.530 18.425 6.864 1.00 49.91 268 LEU A CA 1
ATOM 2272 C C . LEU A 1 268 ? -15.050 18.235 7.004 1.00 49.91 268 LEU A C 1
ATOM 2274 O O . LEU A 1 268 ? -15.780 19.193 7.257 1.00 49.91 268 LEU A O 1
ATOM 2278 N N . VAL A 1 269 ? -15.523 16.992 6.886 1.00 44.50 269 VAL A N 1
ATOM 2279 C CA . VAL A 1 269 ? -16.898 16.604 7.242 1.00 44.50 269 VAL A CA 1
ATOM 2280 C C . VAL A 1 269 ? -16.867 16.001 8.644 1.00 44.50 269 VAL A C 1
ATOM 2282 O O . VAL A 1 269 ? -16.149 15.031 8.878 1.00 44.50 269 VAL A O 1
ATOM 2285 N N . ILE A 1 270 ? -17.635 16.575 9.572 1.00 43.34 270 ILE A N 1
ATOM 2286 C CA . ILE A 1 270 ? -17.827 16.018 10.915 1.00 43.34 270 ILE A CA 1
ATOM 2287 C C . ILE A 1 270 ? -18.781 14.827 10.800 1.00 43.34 270 ILE A C 1
ATOM 2289 O O . ILE A 1 270 ? -19.916 14.994 10.360 1.00 43.34 270 ILE A O 1
ATOM 2293 N N . MET A 1 271 ? -18.353 13.646 11.243 1.00 40.91 271 MET A N 1
ATOM 2294 C CA . MET A 1 271 ? -19.279 12.636 11.753 1.00 40.91 271 MET A CA 1
ATOM 2295 C C . MET A 1 271 ? -19.103 12.564 13.265 1.00 40.91 271 MET A C 1
ATOM 2297 O O . MET A 1 271 ? -18.123 12.011 13.759 1.00 40.91 271 MET A O 1
ATOM 2301 N N . THR A 1 272 ? -20.036 13.165 13.995 1.00 33.12 272 THR A N 1
ATOM 2302 C CA . THR A 1 272 ? -20.114 13.053 15.450 1.00 33.12 272 THR A CA 1
ATOM 2303 C C . THR A 1 272 ? -20.678 11.674 15.767 1.00 33.12 272 THR A C 1
ATOM 2305 O O . THR A 1 272 ? -21.840 11.404 15.468 1.00 33.12 272 THR A O 1
ATOM 2308 N N . ILE A 1 273 ? -19.854 10.785 16.320 1.00 38.88 273 ILE A N 1
ATOM 2309 C CA . ILE A 1 273 ? -20.344 9.560 16.954 1.00 38.88 273 ILE A CA 1
ATOM 2310 C C . ILE A 1 273 ? -20.594 9.942 18.415 1.00 38.88 273 ILE A C 1
ATOM 2312 O O . ILE A 1 273 ? -19.638 10.189 19.148 1.00 38.88 273 ILE A O 1
ATOM 2316 N N . PHE A 1 274 ? -21.869 10.103 18.773 1.00 37.19 274 PHE A N 1
ATOM 2317 C CA . PHE A 1 274 ? -22.327 10.202 20.161 1.00 37.19 274 PHE A CA 1
ATOM 2318 C C . PHE A 1 274 ? -22.592 8.804 20.715 1.00 37.19 274 PHE A C 1
ATOM 2320 O O . PHE A 1 274 ? -23.076 7.957 19.928 1.00 37.19 274 PHE A O 1
#

Foldseek 3Di:
DFAQAFLAVDQADLVQQCQVVVVPVDDSVCSVVCCLPPVLLVQHGRAPQARSVQQCVVVVPDSNDRSVVVVVVCQVVQVQVGGRDPRHPDTDGDDDDDPRDDRNPFNAEERAGAPDDAAAEEEDCAQDPPPLNLVVQLVQQVCVVVVTQAEYEHGNDADDPCSLVVCCVPRVGDPNHHYYYSNVYHHYHHLAYAYEYRALSRLLSLSNPLVSHPHNEHEYEAEAPCLVVDDPDPVSVSSLVSLQGHYAYDYNDPVRVVVVVVVHPDPYDDDDDD

Secondary structure (DSSP, 8-state):
------SSS----HHHHHHHTT-TTS-TTTHHHHIIIIITTTT--SSTT--HHHHHHHHT--TTS-HHHHHHHHHHTT-----SSTT--S-----TT-TT------SS-EEEETT----EEEEESS---SHHHHHHHHHHHHHHHTT--EEEEESSSPPPTTHHHHHHHHH---TTSEEEETTTS-EEEETT-EEEESSHHHHGGGGGTTTTSS---EEEEE-S-GGGGS-TTHHHHHHHHHHTS-EEEEES-HHHHHHHHHH----PPB----

Organism: NCBI:txid1070528

pLDDT: mean 85.34, std 14.88, range [33.12, 98.25]